Protein AF-A0AA35TXT0-F1 (afdb_monomer)

Foldseek 3Di:
DALVVVCVVPVVVVVVLLVLLLVQVVVLVVLLVCPVVLVVLVVLVVVLVVVVVVCVVDVDPPDCPDDDDDPVNSVVVNVQSVASRNSLVVVLVVLQVVLVVVVVVDPSVVSLCNLLSNLVVLLVVLVVLLVVLVVDDDPVSVVSNSSSVSSNVSSVLSSQSSVVVSCCVPPDDDDDSRPPLPPPPDDPVSVVVVD

Mean predicted aligned error: 9.77 Å

Sequence (195 aa):
MPAIQHLEKQQAITKQFAEILHFTLSFDDLKMTSPAIQNDFSYYRRTLNRRRMEDTSAAVAELSDGVDLPDDVANRMSLFYANPTPMLNTLSGAAEKLLQEWALFRNPSLTLDNMTNCFSAMASVCGSSVTILNTRPGSRVKRLSCFCLRVMVGVIILYDHVHLLGPLLSRPPLMYSTKHFNEDSTPKATKELLS

Radius of gyration: 21.65 Å; Cα contacts (8 Å, |Δi|>4): 133; chains: 1; bounding box: 45×39×68 Å

Nearest PDB structures (foldseek):
  8u3c-assembly1_A  TM=2.264E-01  e=3.832E+00  Rattus norvegicus
  7l2u-assembly1_A  TM=2.242E-01  e=3.832E+00  Rattus norvegicus
  7l2h-assembly1_B  TM=2.325E-01  e=5.699E+00  Rattus norvegicus

InterPro domains:
  IPR009828 CYRIA/CYRIB, Rac1 binding domain [PF07159] (3-167)
  IPR039789 CYFIP-related Rac1 interactor [PTHR12422] (3-166)

Structure (mmCIF, N/CA/C/O backbone):
data_AF-A0AA35TXT0-F1
#
_entry.id   AF-A0AA35TXT0-F1
#
loop_
_atom_site.group_PDB
_atom_site.id
_atom_site.type_symbol
_atom_site.label_atom_id
_atom_site.label_alt_id
_atom_site.label_comp_id
_atom_site.label_asym_id
_atom_site.label_entity_id
_atom_site.label_seq_id
_atom_site.pdbx_PDB_ins_code
_atom_site.Cartn_x
_atom_site.Cartn_y
_atom_site.Cartn_z
_atom_site.occupancy
_atom_site.B_iso_or_equiv
_atom_site.auth_seq_id
_atom_site.auth_comp_id
_atom_site.auth_asym_id
_atom_site.auth_atom_id
_atom_site.pdbx_PDB_model_num
ATOM 1 N N . MET A 1 1 ? -17.131 -0.936 20.422 1.00 58.56 1 MET A N 1
ATOM 2 C CA . MET A 1 1 ? -16.157 -1.932 20.923 1.00 58.56 1 MET A CA 1
ATOM 3 C C . MET A 1 1 ? -14.770 -1.333 20.740 1.00 58.56 1 MET A C 1
ATOM 5 O O . MET A 1 1 ? -14.541 -0.809 19.658 1.00 58.56 1 MET A O 1
ATOM 9 N N . PRO A 1 2 ? -13.892 -1.342 21.755 1.00 80.44 2 PRO A N 1
ATOM 10 C CA . PRO A 1 2 ? -12.527 -0.824 21.643 1.00 80.44 2 PRO A CA 1
ATOM 11 C C . PRO A 1 2 ? -11.744 -1.477 20.494 1.00 80.44 2 PRO A C 1
ATOM 13 O O . PRO A 1 2 ? -11.859 -2.685 20.283 1.00 80.44 2 PRO A O 1
ATOM 16 N N . ALA A 1 3 ? -10.926 -0.698 19.782 1.00 81.88 3 ALA A N 1
ATOM 17 C CA . ALA A 1 3 ? -10.168 -1.173 18.620 1.00 81.88 3 ALA A CA 1
ATOM 18 C C . ALA A 1 3 ? -9.244 -2.356 18.956 1.00 81.88 3 ALA A C 1
ATOM 20 O O . ALA A 1 3 ? -9.235 -3.348 18.240 1.00 81.88 3 ALA A O 1
ATOM 21 N N . ILE A 1 4 ? -8.545 -2.312 20.093 1.00 83.75 4 ILE A N 1
ATOM 22 C CA . ILE A 1 4 ? -7.655 -3.399 20.538 1.00 83.75 4 ILE A CA 1
ATOM 23 C C . ILE A 1 4 ? -8.427 -4.713 20.728 1.00 83.75 4 ILE A C 1
ATOM 25 O O . ILE A 1 4 ? -8.013 -5.747 20.213 1.00 83.75 4 ILE A O 1
ATOM 29 N N . GLN A 1 5 ? -9.604 -4.662 21.359 1.00 84.62 5 GLN A N 1
ATOM 30 C CA . GLN A 1 5 ? -10.461 -5.842 21.522 1.00 84.62 5 GLN A CA 1
ATOM 31 C C . GLN A 1 5 ? -10.970 -6.374 20.174 1.00 84.62 5 GLN A C 1
ATOM 33 O O . GLN A 1 5 ? -11.184 -7.576 20.024 1.00 84.62 5 GLN A O 1
ATOM 38 N N . HIS A 1 6 ? -11.160 -5.504 19.174 1.00 86.00 6 HIS A N 1
ATOM 39 C CA . HIS A 1 6 ? -11.488 -5.936 17.814 1.00 86.00 6 HIS A CA 1
ATOM 40 C C . HIS A 1 6 ? -10.349 -6.748 17.193 1.00 86.00 6 HIS A C 1
ATOM 42 O O . HIS A 1 6 ? -10.598 -7.840 16.683 1.00 86.00 6 HIS A O 1
ATOM 48 N N . LEU A 1 7 ? -9.115 -6.246 17.293 1.00 86.94 7 LEU A N 1
ATOM 49 C CA . LEU A 1 7 ? -7.922 -6.914 16.765 1.00 86.94 7 LEU A CA 1
ATOM 50 C C . LEU A 1 7 ? -7.677 -8.263 17.458 1.00 86.94 7 LEU A C 1
ATOM 52 O O . LEU A 1 7 ? -7.386 -9.258 16.796 1.00 86.94 7 LEU A O 1
ATOM 56 N N . GLU A 1 8 ? -7.861 -8.322 18.780 1.00 86.75 8 GLU A N 1
ATOM 57 C CA . GLU A 1 8 ? -7.729 -9.554 19.567 1.00 86.75 8 GLU A CA 1
ATOM 58 C C . GLU A 1 8 ? -8.789 -10.597 19.223 1.00 86.75 8 GLU A C 1
ATOM 60 O O . GLU A 1 8 ? -8.498 -11.791 19.214 1.00 86.75 8 GLU A O 1
ATOM 65 N N . LYS A 1 9 ? -10.021 -10.168 18.934 1.00 91.31 9 LYS A N 1
ATOM 66 C CA . LYS A 1 9 ? -11.119 -11.081 18.604 1.00 91.31 9 LYS A CA 1
ATOM 67 C C . LYS A 1 9 ? -11.064 -11.548 17.147 1.00 91.31 9 LYS A C 1
ATOM 69 O O . LYS A 1 9 ? -11.494 -12.656 16.848 1.00 91.31 9 LYS A O 1
ATOM 74 N N . GLN A 1 10 ? -10.536 -10.717 16.247 1.00 91.44 10 GLN A N 1
ATOM 75 C CA . GLN A 1 10 ? -10.455 -10.963 14.803 1.00 91.44 10 GLN A CA 1
ATOM 76 C C . GLN A 1 10 ? -9.000 -11.126 14.339 1.00 91.44 10 GLN A C 1
ATOM 78 O O . GLN A 1 10 ? -8.560 -10.492 13.376 1.00 91.44 10 GLN A O 1
ATOM 83 N N . GLN A 1 11 ? -8.236 -11.992 15.012 1.00 90.81 11 GLN A N 1
ATOM 84 C CA . GLN A 1 11 ? -6.796 -12.156 14.758 1.00 90.81 11 GLN A CA 1
ATOM 85 C C . GLN A 1 11 ? -6.491 -12.595 13.321 1.00 90.81 11 GLN A C 1
ATOM 87 O O . GLN A 1 11 ? -5.565 -12.076 12.702 1.00 90.81 11 GLN A O 1
ATOM 92 N N . ALA A 1 12 ? -7.281 -13.524 12.770 1.00 94.06 12 ALA A N 1
ATOM 93 C CA . ALA A 1 12 ? -7.081 -14.027 11.411 1.00 94.06 12 ALA A CA 1
ATOM 94 C C . ALA A 1 12 ? -7.270 -12.922 10.358 1.00 94.06 12 ALA A C 1
ATOM 96 O O . ALA A 1 12 ? -6.416 -12.750 9.492 1.00 94.06 12 ALA A O 1
ATOM 97 N N . ILE A 1 13 ? -8.340 -12.130 10.483 1.00 94.19 13 ILE A N 1
ATOM 98 C CA . ILE A 1 13 ? -8.634 -11.007 9.579 1.00 94.19 13 ILE A CA 1
ATOM 99 C C . ILE A 1 13 ? -7.571 -9.916 9.730 1.00 94.19 13 ILE A C 1
ATOM 101 O O . ILE A 1 13 ? -7.048 -9.414 8.739 1.00 94.19 13 ILE A O 1
ATOM 105 N N . THR A 1 14 ? -7.190 -9.599 10.970 1.00 93.38 14 THR A N 1
ATOM 106 C CA . THR A 1 14 ? -6.130 -8.622 11.262 1.00 93.38 14 THR A CA 1
ATOM 107 C C . THR A 1 14 ? -4.809 -9.031 10.613 1.00 93.38 14 THR A C 1
ATOM 109 O O . THR A 1 14 ? -4.134 -8.205 9.998 1.00 93.38 14 THR A O 1
ATOM 112 N N . LYS A 1 15 ? -4.450 -10.317 10.697 1.00 93.94 15 LYS A N 1
ATOM 113 C CA . LYS A 1 15 ? -3.247 -10.854 10.060 1.00 93.94 15 LYS A CA 1
ATOM 114 C C . LYS A 1 15 ? -3.325 -10.768 8.534 1.00 93.94 15 LYS A C 1
ATOM 116 O O . LYS A 1 15 ? -2.362 -10.323 7.923 1.00 93.94 15 LYS A O 1
ATOM 121 N N . GLN A 1 16 ? -4.450 -11.144 7.928 1.00 96.94 16 GLN A N 1
ATOM 122 C CA . GLN A 1 16 ? -4.635 -11.039 6.475 1.00 96.94 16 GLN A CA 1
ATOM 123 C C . GLN A 1 16 ? -4.515 -9.594 5.990 1.00 96.94 16 GLN A C 1
ATOM 125 O O . GLN A 1 16 ? -3.847 -9.325 4.997 1.00 96.94 16 GLN A O 1
ATOM 130 N N . PHE A 1 17 ? -5.105 -8.644 6.716 1.00 95.88 17 PHE A N 1
ATOM 131 C CA . PHE A 1 17 ? -4.979 -7.233 6.374 1.00 95.88 17 PHE A CA 1
ATOM 132 C C . PHE A 1 17 ? -3.525 -6.745 6.474 1.00 95.88 17 PHE A C 1
ATOM 134 O O . PHE A 1 17 ? -3.034 -6.059 5.579 1.00 95.88 17 PHE A O 1
ATOM 141 N N . ALA A 1 18 ? -2.794 -7.171 7.507 1.00 96.19 18 ALA A N 1
ATOM 142 C CA . ALA A 1 18 ? -1.362 -6.906 7.621 1.00 96.19 18 ALA A CA 1
ATOM 143 C C . ALA A 1 18 ? -0.549 -7.535 6.468 1.00 96.19 18 ALA A C 1
ATOM 145 O O . ALA A 1 18 ? 0.374 -6.909 5.952 1.00 96.19 18 ALA A O 1
ATOM 146 N N . GLU A 1 19 ? -0.901 -8.738 6.010 1.00 97.31 19 GLU A N 1
ATOM 147 C CA . GLU A 1 19 ? -0.271 -9.375 4.845 1.00 97.31 19 GLU A CA 1
ATOM 148 C C . GLU A 1 19 ? -0.542 -8.603 3.542 1.00 97.31 19 GLU A C 1
ATOM 150 O O . GLU A 1 19 ? 0.386 -8.411 2.753 1.00 97.31 19 GLU A O 1
ATOM 155 N N . ILE A 1 20 ? -1.758 -8.075 3.349 1.00 97.94 20 ILE A N 1
ATOM 156 C CA . ILE A 1 20 ? -2.096 -7.201 2.211 1.00 97.94 20 ILE A CA 1
ATOM 157 C C . ILE A 1 20 ? -1.229 -5.939 2.224 1.00 97.94 20 ILE A C 1
ATOM 159 O O . ILE A 1 20 ? -0.660 -5.570 1.196 1.00 97.94 20 ILE A O 1
ATOM 163 N N . LEU A 1 21 ? -1.087 -5.287 3.380 1.00 97.00 21 LEU A N 1
ATOM 164 C CA . LEU A 1 21 ? -0.256 -4.087 3.528 1.00 97.00 21 LEU A CA 1
ATOM 165 C C . LEU A 1 21 ? 1.224 -4.381 3.289 1.00 97.00 21 LEU A C 1
ATOM 167 O O . LEU A 1 21 ? 1.919 -3.619 2.616 1.00 97.00 21 LEU A O 1
ATOM 171 N N . HIS A 1 22 ? 1.703 -5.509 3.811 1.00 97.12 22 HIS A N 1
ATOM 172 C CA . HIS A 1 22 ? 3.071 -5.947 3.592 1.00 97.12 22 HIS A CA 1
ATOM 173 C C . HIS A 1 22 ? 3.355 -6.185 2.106 1.00 97.12 22 HIS A C 1
ATOM 175 O O . HIS A 1 22 ? 4.371 -5.703 1.605 1.00 97.12 22 HIS A O 1
ATOM 181 N N . PHE A 1 23 ? 2.460 -6.883 1.400 1.00 98.06 23 PHE A N 1
ATOM 182 C CA . PHE A 1 23 ? 2.556 -7.083 -0.046 1.00 98.06 23 PHE A CA 1
ATOM 183 C C . PHE A 1 23 ? 2.530 -5.753 -0.801 1.00 98.06 23 PHE A C 1
ATOM 185 O O . PHE A 1 23 ? 3.395 -5.515 -1.637 1.00 98.06 23 PHE A O 1
ATOM 192 N N . THR A 1 24 ? 1.586 -4.877 -0.454 1.00 97.69 24 THR A N 1
ATOM 193 C CA . THR A 1 24 ? 1.393 -3.558 -1.072 1.00 97.69 24 THR A CA 1
ATOM 194 C C . THR A 1 24 ? 2.684 -2.744 -1.063 1.00 97.69 24 THR A C 1
ATOM 196 O O . THR A 1 24 ? 3.174 -2.357 -2.121 1.00 97.69 24 THR A O 1
ATOM 199 N N . LEU A 1 25 ? 3.291 -2.551 0.113 1.00 95.81 25 LEU A N 1
ATOM 200 C CA . LEU A 1 25 ? 4.533 -1.781 0.201 1.00 95.81 25 LEU A CA 1
ATOM 201 C C . LEU A 1 25 ? 5.741 -2.526 -0.365 1.00 95.81 25 LEU A C 1
ATOM 203 O O . LEU A 1 25 ? 6.635 -1.893 -0.908 1.00 95.81 25 LEU A O 1
ATOM 207 N N . SER A 1 26 ? 5.779 -3.859 -0.289 1.00 96.25 26 SER A N 1
ATOM 208 C CA . SER A 1 26 ? 6.877 -4.623 -0.899 1.00 96.25 26 SER A CA 1
ATOM 209 C C . SER A 1 26 ? 6.853 -4.533 -2.429 1.00 96.25 26 SER A C 1
ATOM 211 O O . SER A 1 26 ? 7.909 -4.467 -3.054 1.00 96.25 26 SER A O 1
ATOM 213 N N . PHE A 1 27 ? 5.663 -4.510 -3.036 1.00 97.06 27 PHE A N 1
ATOM 214 C CA . PHE A 1 27 ? 5.498 -4.273 -4.467 1.00 97.06 27 PHE A CA 1
ATOM 215 C C . PHE A 1 27 ? 5.954 -2.861 -4.842 1.00 97.06 27 PHE A C 1
ATOM 217 O O . PHE A 1 27 ? 6.744 -2.698 -5.771 1.00 97.06 27 PHE A O 1
ATOM 224 N N . ASP A 1 28 ? 5.486 -1.851 -4.107 1.00 96.06 28 ASP A N 1
ATOM 225 C CA . ASP A 1 28 ? 5.806 -0.454 -4.398 1.00 96.06 28 ASP A CA 1
ATOM 226 C C . ASP A 1 28 ? 7.309 -0.159 -4.199 1.00 96.06 28 ASP A C 1
ATOM 228 O O . ASP A 1 28 ? 7.906 0.508 -5.043 1.00 96.06 28 ASP A O 1
ATOM 232 N N . ASP A 1 29 ? 7.958 -0.743 -3.180 1.00 94.06 29 ASP A N 1
ATOM 233 C CA . ASP A 1 29 ? 9.420 -0.692 -2.974 1.00 94.06 29 ASP A CA 1
ATOM 234 C C . ASP A 1 29 ? 10.186 -1.203 -4.216 1.00 94.06 29 ASP A C 1
ATOM 236 O O . ASP A 1 29 ? 11.111 -0.557 -4.724 1.00 94.06 29 ASP A O 1
ATOM 240 N N . LEU A 1 30 ? 9.795 -2.373 -4.736 1.00 95.38 30 LEU A N 1
ATOM 241 C CA . LEU A 1 30 ? 10.417 -2.974 -5.922 1.00 95.38 30 LEU A CA 1
ATOM 242 C C . LEU A 1 30 ? 10.134 -2.160 -7.188 1.00 95.38 30 LEU A C 1
ATOM 244 O O . LEU A 1 30 ? 11.014 -1.988 -8.034 1.00 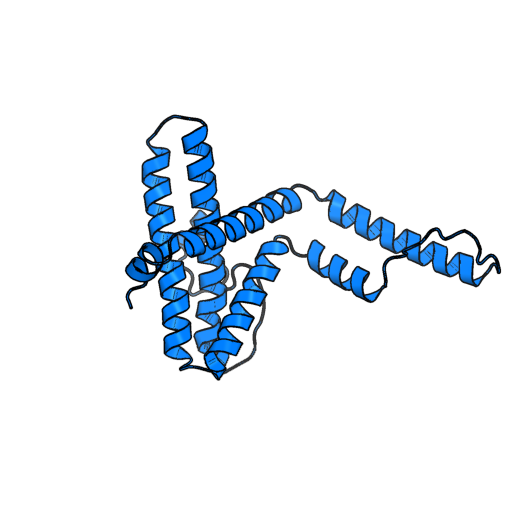95.38 30 LEU A O 1
ATOM 248 N N . LYS A 1 31 ? 8.921 -1.622 -7.321 1.00 94.44 31 LYS A N 1
ATOM 249 C CA . LYS A 1 31 ? 8.543 -0.785 -8.459 1.00 94.44 31 LYS A CA 1
ATOM 250 C C . LYS A 1 31 ? 9.345 0.514 -8.481 1.00 94.44 31 LYS A C 1
ATOM 252 O O . LYS A 1 31 ? 9.812 0.911 -9.547 1.00 94.44 31 LYS A O 1
ATOM 257 N N . MET A 1 32 ? 9.517 1.179 -7.337 1.00 91.19 32 MET A N 1
ATOM 258 C CA . MET A 1 32 ? 10.267 2.441 -7.250 1.00 91.19 32 MET A CA 1
ATOM 259 C C . MET A 1 32 ? 11.738 2.273 -7.643 1.00 91.19 32 MET A C 1
ATOM 261 O O . MET A 1 32 ? 12.329 3.187 -8.212 1.00 91.19 32 MET A O 1
ATOM 265 N N . THR A 1 33 ? 12.309 1.093 -7.405 1.00 93.75 33 THR A N 1
ATOM 266 C CA . THR A 1 33 ? 13.690 0.755 -7.786 1.00 93.75 33 THR A CA 1
ATOM 267 C C . THR A 1 33 ? 13.827 0.234 -9.223 1.00 93.75 33 THR A C 1
ATOM 269 O O . THR A 1 33 ? 14.941 -0.017 -9.678 1.00 93.75 33 THR A O 1
ATOM 272 N N . SER A 1 34 ? 12.719 0.125 -9.969 1.00 92.88 34 SER A N 1
ATOM 273 C CA . SER A 1 34 ? 12.665 -0.483 -11.305 1.00 92.88 34 SER A CA 1
ATOM 274 C C . SER A 1 34 ? 12.127 0.489 -12.372 1.00 92.88 34 SER A C 1
ATOM 276 O O . SER A 1 34 ? 11.002 0.322 -12.854 1.00 92.88 34 SER A O 1
ATOM 278 N N . PRO A 1 35 ? 12.914 1.494 -12.813 1.00 90.44 35 PRO A N 1
ATOM 279 C CA . PRO A 1 35 ? 12.473 2.465 -13.825 1.00 90.44 35 PRO A CA 1
ATOM 280 C C . PRO A 1 35 ? 12.163 1.829 -15.191 1.00 90.44 35 PRO A C 1
ATOM 282 O O . PRO A 1 35 ? 11.369 2.373 -15.960 1.00 90.44 35 PRO A O 1
ATOM 285 N N . ALA A 1 36 ? 12.741 0.656 -15.482 1.00 95.00 36 ALA A N 1
ATOM 286 C CA . ALA A 1 36 ? 12.505 -0.092 -16.717 1.00 95.00 36 ALA A CA 1
ATOM 287 C C . ALA A 1 36 ? 11.015 -0.390 -16.958 1.00 95.00 36 ALA A C 1
ATOM 289 O O . ALA A 1 36 ? 10.558 -0.268 -18.085 1.00 95.00 36 ALA A O 1
ATOM 290 N N . ILE A 1 37 ? 10.224 -0.646 -15.908 1.00 93.12 37 ILE A N 1
ATOM 291 C CA . ILE A 1 37 ? 8.797 -0.993 -16.032 1.00 93.12 37 ILE A CA 1
ATOM 292 C C . ILE A 1 37 ? 8.012 0.081 -16.805 1.00 93.12 37 ILE A C 1
ATOM 294 O O . ILE A 1 37 ? 7.226 -0.236 -17.698 1.00 93.12 37 ILE A O 1
ATOM 298 N N . GLN A 1 38 ? 8.229 1.365 -16.493 1.00 92.75 38 GLN A N 1
ATOM 299 C CA . GLN A 1 38 ? 7.553 2.463 -17.195 1.00 92.75 38 GLN A CA 1
ATOM 300 C C . GLN A 1 38 ? 8.078 2.638 -18.626 1.00 92.75 38 GLN A C 1
ATOM 302 O O . GLN A 1 38 ? 7.297 2.920 -19.541 1.00 92.75 38 GLN A O 1
ATOM 307 N N . ASN A 1 39 ? 9.389 2.477 -18.821 1.00 94.69 39 ASN A N 1
ATOM 308 C CA . ASN A 1 39 ? 10.041 2.641 -20.119 1.00 94.69 39 ASN A CA 1
ATOM 309 C C . ASN A 1 39 ? 9.609 1.553 -21.102 1.00 94.69 39 ASN A C 1
ATOM 311 O O . ASN A 1 39 ? 9.198 1.864 -22.220 1.00 94.69 39 ASN A O 1
ATOM 315 N N . ASP A 1 40 ? 9.627 0.301 -20.658 1.00 96.12 40 ASP A N 1
ATOM 316 C CA . ASP A 1 40 ? 9.256 -0.869 -21.447 1.00 96.12 40 ASP A CA 1
ATOM 317 C C . ASP A 1 40 ? 7.780 -0.804 -21.833 1.00 96.12 40 ASP A C 1
ATOM 319 O O . ASP A 1 40 ? 7.429 -0.991 -22.999 1.00 96.12 40 ASP A O 1
ATOM 323 N N . PHE A 1 41 ? 6.905 -0.430 -20.893 1.00 94.81 41 PHE A N 1
ATOM 324 C CA . PHE 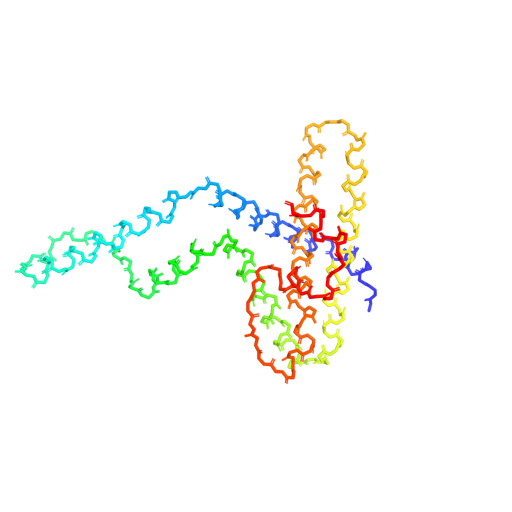A 1 41 ? 5.486 -0.263 -21.193 1.00 94.81 41 PHE A CA 1
ATOM 325 C C . PHE A 1 41 ? 5.227 0.894 -22.169 1.00 94.81 41 PHE A C 1
ATOM 327 O O . PHE A 1 41 ? 4.415 0.780 -23.090 1.00 94.81 41 PHE A O 1
ATOM 334 N N . SER A 1 42 ? 5.960 2.001 -22.030 1.00 93.44 42 SER A N 1
ATOM 335 C CA . SER A 1 42 ? 5.890 3.119 -22.978 1.00 93.44 42 SER A CA 1
ATOM 336 C C . SER A 1 42 ? 6.369 2.714 -24.375 1.00 93.44 42 SER A C 1
ATOM 338 O O . SER A 1 42 ? 5.765 3.105 -25.376 1.00 93.44 42 SER A O 1
ATOM 340 N N . TYR A 1 43 ? 7.432 1.911 -24.458 1.00 94.56 43 TYR A N 1
ATOM 341 C CA . TYR A 1 43 ? 7.950 1.372 -25.714 1.00 94.56 43 TYR A CA 1
ATOM 342 C C . TYR A 1 43 ? 6.965 0.399 -26.373 1.00 94.56 43 TYR A C 1
ATOM 344 O O . TYR A 1 43 ? 6.703 0.515 -27.575 1.00 94.56 43 TYR A O 1
ATOM 352 N N . TYR A 1 44 ? 6.362 -0.501 -25.589 1.00 92.62 44 TYR A N 1
ATOM 353 C CA . TYR A 1 44 ? 5.306 -1.408 -26.040 1.00 92.62 44 TYR A CA 1
ATOM 354 C C . TYR A 1 44 ? 4.157 -0.632 -26.694 1.00 92.62 44 TYR A C 1
ATOM 356 O O . TYR A 1 44 ? 3.817 -0.899 -27.846 1.00 92.62 44 TYR A O 1
ATOM 364 N N . ARG A 1 45 ? 3.635 0.407 -26.024 1.00 91.56 45 ARG A N 1
ATOM 365 C CA . ARG A 1 45 ? 2.541 1.239 -26.557 1.00 91.56 45 ARG A CA 1
ATOM 366 C C . ARG A 1 45 ? 2.894 1.926 -27.878 1.00 91.56 45 ARG A C 1
ATOM 368 O O . ARG A 1 45 ? 2.085 1.931 -28.802 1.00 91.56 45 ARG A O 1
ATOM 375 N N . ARG A 1 46 ? 4.099 2.498 -27.992 1.00 90.88 46 ARG A N 1
ATOM 376 C CA . ARG A 1 46 ? 4.559 3.139 -29.242 1.00 90.88 46 ARG A CA 1
ATOM 377 C C . ARG A 1 46 ? 4.661 2.130 -30.384 1.00 90.88 46 ARG A C 1
ATOM 379 O O . ARG A 1 46 ? 4.259 2.429 -31.504 1.00 90.88 46 ARG A O 1
ATOM 386 N N . THR A 1 47 ? 5.178 0.940 -30.089 1.00 89.62 47 THR A N 1
ATOM 387 C CA . THR A 1 47 ? 5.348 -0.132 -31.077 1.00 89.62 47 THR A CA 1
ATOM 388 C C . THR A 1 47 ? 4.002 -0.671 -31.551 1.00 89.62 47 THR A C 1
ATOM 390 O O . THR A 1 47 ? 3.810 -0.829 -32.753 1.00 89.62 47 THR A O 1
ATOM 393 N N . LEU A 1 48 ? 3.063 -0.887 -30.628 1.00 85.62 48 LEU A N 1
ATOM 394 C CA . LEU A 1 48 ? 1.704 -1.333 -30.928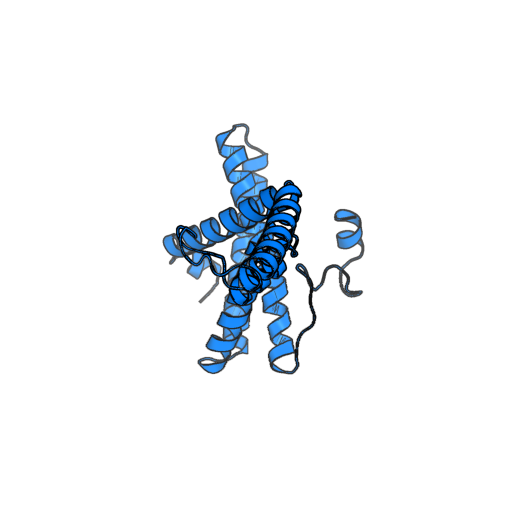 1.00 85.62 48 LEU A CA 1
ATOM 395 C C . LEU A 1 48 ? 0.962 -0.329 -31.820 1.00 85.62 48 LEU A C 1
ATOM 397 O O . LEU A 1 48 ? 0.398 -0.709 -32.842 1.00 85.62 48 LEU A O 1
ATOM 401 N N . ASN A 1 49 ? 1.028 0.965 -31.491 1.00 84.38 49 ASN A N 1
ATOM 402 C CA . ASN A 1 49 ? 0.385 2.011 -32.290 1.00 84.38 49 ASN A CA 1
ATOM 403 C C . ASN A 1 49 ? 0.959 2.101 -33.708 1.00 84.38 49 ASN A C 1
ATOM 405 O O . ASN A 1 49 ? 0.201 2.278 -34.659 1.00 84.38 49 ASN A O 1
ATOM 409 N N . ARG A 1 50 ? 2.282 1.954 -33.861 1.00 85.06 50 ARG A N 1
ATOM 410 C CA . ARG A 1 50 ? 2.923 1.926 -35.181 1.00 85.06 50 ARG A CA 1
ATOM 411 C C . ARG A 1 50 ? 2.453 0.728 -36.010 1.00 85.06 50 ARG A C 1
ATOM 413 O O . ARG A 1 50 ? 2.074 0.924 -37.156 1.00 85.06 50 ARG A O 1
ATOM 420 N N . ARG A 1 51 ? 2.409 -0.472 -35.419 1.00 81.06 51 ARG A N 1
ATOM 421 C CA . ARG A 1 51 ? 1.917 -1.683 -36.101 1.00 81.06 51 ARG A CA 1
ATOM 422 C C . ARG A 1 51 ? 0.476 -1.524 -36.575 1.00 81.06 51 ARG A C 1
ATOM 424 O O . ARG A 1 51 ? 0.197 -1.769 -37.735 1.00 81.06 51 ARG A O 1
ATOM 431 N N . ARG A 1 52 ? -0.415 -0.993 -35.731 1.00 78.94 52 ARG A N 1
ATOM 432 C CA . ARG A 1 52 ? -1.812 -0.725 -36.119 1.00 78.94 52 ARG A CA 1
ATOM 433 C C . ARG A 1 52 ? -1.932 0.252 -37.296 1.00 78.94 52 ARG A C 1
ATOM 435 O O . ARG A 1 52 ? -2.816 0.090 -38.135 1.00 78.94 52 ARG A O 1
ATOM 442 N N . MET A 1 53 ? -1.055 1.257 -37.383 1.00 74.31 53 MET A N 1
ATOM 443 C CA . MET A 1 53 ? -1.006 2.175 -38.532 1.00 74.31 53 MET A CA 1
ATOM 444 C C . MET A 1 53 ? -0.495 1.487 -39.809 1.00 74.31 53 MET A C 1
ATOM 446 O O . MET A 1 53 ? -1.021 1.739 -40.893 1.00 74.31 53 MET A O 1
ATOM 450 N N . GLU A 1 54 ? 0.494 0.602 -39.684 1.00 74.75 54 GLU A N 1
ATOM 451 C CA . GLU A 1 54 ? 1.041 -0.194 -40.791 1.00 74.75 54 GLU A CA 1
ATOM 452 C C . GLU A 1 54 ? 0.018 -1.237 -41.298 1.00 74.75 54 GLU A C 1
ATOM 454 O O . GLU A 1 54 ? -0.212 -1.321 -42.504 1.00 74.75 54 GLU A O 1
ATOM 459 N N . ASP A 1 55 ? -0.698 -1.925 -40.403 1.00 64.25 55 ASP A N 1
ATOM 460 C CA . ASP A 1 55 ? -1.731 -2.928 -40.728 1.00 64.25 55 ASP A CA 1
ATOM 461 C C . ASP A 1 55 ? -3.000 -2.314 -41.340 1.00 64.25 55 ASP A C 1
ATOM 463 O O . ASP A 1 55 ? -3.652 -2.925 -42.182 1.00 64.25 55 ASP A O 1
ATOM 467 N N . THR A 1 56 ? -3.335 -1.061 -41.007 1.00 57.72 56 THR A N 1
ATOM 468 C CA . THR A 1 56 ? -4.429 -0.336 -41.691 1.00 57.72 56 THR A CA 1
ATOM 469 C C . THR A 1 56 ? -4.101 -0.082 -43.176 1.00 57.72 56 THR A C 1
ATOM 471 O O . THR A 1 56 ? -4.995 0.173 -43.982 1.00 57.72 56 THR A O 1
ATOM 474 N N . SER A 1 57 ? -2.821 -0.179 -43.552 1.00 54.38 57 SER A N 1
ATOM 475 C CA . SER A 1 57 ? -2.313 0.066 -44.907 1.00 54.38 57 SER A CA 1
ATOM 476 C C . SER A 1 57 ? -2.134 -1.217 -45.735 1.00 54.38 57 SER A C 1
ATOM 478 O O . SER A 1 57 ? -2.007 -1.137 -46.957 1.00 54.38 57 SER A O 1
ATOM 480 N N . ALA A 1 58 ? -2.125 -2.395 -45.103 1.00 51.84 58 ALA A N 1
ATOM 481 C CA . ALA A 1 58 ? -1.871 -3.681 -45.746 1.00 51.84 58 ALA A CA 1
ATOM 482 C C . ALA A 1 58 ? -2.934 -4.704 -45.322 1.00 51.84 58 ALA A C 1
ATOM 484 O O . ALA A 1 58 ? -2.995 -5.115 -44.171 1.00 51.84 58 ALA A O 1
ATOM 485 N N . ALA A 1 59 ? -3.770 -5.133 -46.270 1.00 52.97 59 ALA A N 1
ATOM 486 C CA . ALA A 1 59 ? -4.809 -6.144 -46.082 1.00 52.97 59 ALA A CA 1
ATOM 487 C C . ALA A 1 59 ? -4.225 -7.550 -45.814 1.00 52.97 59 ALA A C 1
ATOM 489 O O . ALA A 1 59 ? -4.339 -8.444 -46.650 1.00 52.97 59 ALA A O 1
ATOM 490 N N . VAL A 1 60 ? -3.586 -7.755 -44.660 1.00 50.56 60 VAL A N 1
ATOM 491 C CA . VAL A 1 60 ? -3.061 -9.054 -44.220 1.00 50.56 60 VAL A CA 1
ATOM 492 C C . VAL A 1 60 ? -3.510 -9.289 -42.779 1.00 50.56 60 VAL A C 1
ATOM 494 O O . VAL A 1 60 ? -2.782 -9.071 -41.821 1.00 50.56 60 VAL A O 1
ATOM 497 N N . ALA A 1 61 ? -4.766 -9.710 -42.643 1.00 53.25 61 ALA A N 1
ATOM 498 C CA . ALA A 1 61 ? -5.436 -9.983 -41.373 1.00 53.25 61 ALA A CA 1
ATOM 499 C C . ALA A 1 61 ? -5.170 -11.397 -40.822 1.00 53.25 61 ALA A C 1
ATOM 501 O O . ALA A 1 61 ? -5.974 -11.920 -40.057 1.00 53.25 61 ALA A O 1
ATOM 502 N N . GLU A 1 62 ? -4.070 -12.043 -41.196 1.00 48.34 62 GLU A N 1
ATOM 503 C CA . GLU A 1 62 ? -3.775 -13.395 -40.729 1.00 48.34 62 GLU A CA 1
ATOM 504 C C . GLU A 1 62 ? -2.347 -13.432 -40.205 1.00 48.34 62 GLU A C 1
ATOM 506 O O . GLU A 1 62 ? -1.416 -13.386 -41.002 1.00 48.34 62 GLU A O 1
ATOM 511 N N . LEU A 1 63 ? -2.222 -13.437 -38.866 1.00 46.94 63 LEU A N 1
ATOM 512 C CA . LEU A 1 63 ? -1.083 -13.845 -38.013 1.00 46.94 63 LEU A CA 1
ATOM 513 C C . LEU A 1 63 ? -0.914 -12.992 -36.731 1.00 46.94 63 LEU A C 1
ATOM 515 O O . LEU A 1 63 ? 0.098 -13.147 -36.045 1.00 46.94 63 LEU A O 1
ATOM 519 N N . SER A 1 64 ? -1.879 -12.149 -36.325 1.00 51.94 64 SER A N 1
ATOM 520 C CA . SER A 1 64 ? -1.897 -11.651 -34.936 1.00 51.94 64 SER A CA 1
ATOM 521 C C . SER A 1 64 ? -2.426 -12.743 -34.002 1.00 51.94 64 SER A C 1
ATOM 523 O O . SER A 1 64 ? -3.584 -12.771 -33.586 1.00 51.94 64 SER A O 1
ATOM 525 N N . ASP A 1 65 ? -1.540 -13.698 -33.717 1.00 48.44 65 ASP A N 1
ATOM 526 C CA . ASP A 1 65 ? -1.679 -14.597 -32.578 1.00 48.44 65 ASP A CA 1
ATOM 527 C C . ASP A 1 65 ? -1.992 -13.751 -31.333 1.00 48.44 65 ASP A C 1
ATOM 529 O O . ASP A 1 65 ? -1.371 -12.716 -31.083 1.00 48.44 65 ASP A O 1
ATOM 533 N N . GLY A 1 66 ? -3.081 -14.114 -30.669 1.00 56.03 66 GLY A N 1
ATOM 534 C CA . GLY A 1 66 ? -3.987 -13.168 -30.041 1.00 56.03 66 GLY A CA 1
ATOM 535 C C . GLY A 1 66 ? -3.441 -12.313 -28.894 1.00 56.03 66 GLY A C 1
ATOM 536 O O . GLY A 1 66 ? -2.515 -12.662 -28.167 1.00 56.03 66 GLY A O 1
ATOM 537 N N . VAL A 1 67 ? -4.225 -11.254 -28.659 1.00 62.88 67 VAL A N 1
ATOM 538 C CA . VAL A 1 67 ? -4.267 -10.349 -27.496 1.00 62.88 67 VAL A CA 1
ATOM 539 C C . VAL A 1 67 ? -3.349 -9.125 -27.578 1.00 62.88 67 VAL A C 1
ATOM 541 O O . VAL A 1 67 ? -2.513 -8.863 -26.713 1.00 62.88 67 VAL A O 1
ATOM 544 N N . ASP A 1 68 ? -3.602 -8.280 -28.576 1.00 75.25 68 ASP A N 1
ATOM 545 C CA . ASP A 1 68 ? -3.297 -6.855 -28.449 1.00 75.25 68 ASP A CA 1
ATOM 546 C C . ASP A 1 68 ? -4.006 -6.270 -27.218 1.00 75.25 68 ASP A C 1
ATOM 548 O O . ASP A 1 68 ? -5.204 -6.481 -27.008 1.00 75.25 68 ASP A O 1
ATOM 552 N N . LEU A 1 69 ? -3.281 -5.490 -26.413 1.00 83.31 69 LEU A N 1
ATOM 553 C CA . LEU A 1 69 ? -3.863 -4.812 -25.260 1.00 83.31 69 LEU A CA 1
ATOM 554 C C . LEU A 1 69 ? -4.863 -3.732 -25.735 1.00 83.31 69 LEU A C 1
ATOM 556 O O . LEU A 1 69 ? -4.485 -2.872 -26.543 1.00 83.31 69 LEU A O 1
ATOM 560 N N . PRO A 1 70 ? -6.114 -3.726 -25.235 1.00 88.19 70 PRO A N 1
ATOM 561 C CA . PRO A 1 70 ? -7.061 -2.649 -25.506 1.00 88.19 70 PRO A CA 1
ATOM 562 C C . PRO A 1 70 ? -6.538 -1.291 -25.023 1.00 88.19 70 PRO A C 1
ATOM 564 O O . PRO A 1 70 ? -5.875 -1.200 -23.984 1.00 88.19 70 PRO A O 1
ATOM 567 N N . ASP A 1 71 ? -6.858 -0.218 -25.749 1.00 87.31 71 ASP A N 1
ATOM 568 C CA . ASP A 1 71 ? -6.339 1.124 -25.449 1.00 87.31 71 ASP A CA 1
ATOM 569 C C . ASP A 1 71 ? -6.788 1.652 -24.082 1.00 87.31 71 ASP A C 1
ATOM 571 O O . ASP A 1 71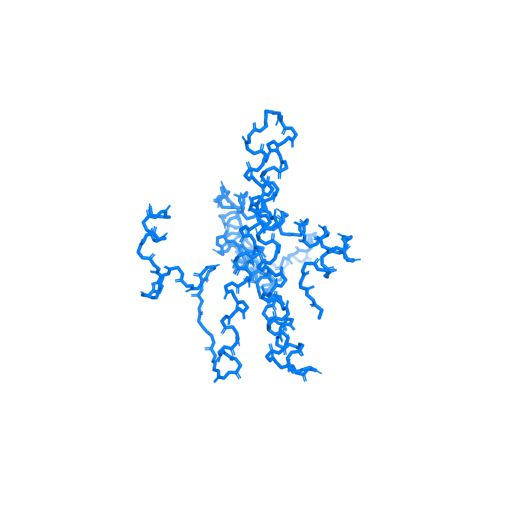 ? -6.031 2.348 -23.402 1.00 87.31 71 ASP A O 1
ATOM 575 N N . ASP A 1 72 ? -7.997 1.307 -23.639 1.00 91.06 72 ASP A N 1
ATOM 576 C CA . ASP A 1 72 ? -8.515 1.697 -22.328 1.00 91.06 72 ASP A CA 1
ATOM 577 C C . ASP A 1 72 ? -7.727 1.028 -21.190 1.00 91.06 72 ASP A C 1
ATOM 579 O O . ASP A 1 72 ? -7.327 1.702 -20.233 1.00 91.06 72 ASP A O 1
ATOM 583 N N . VAL A 1 73 ? -7.425 -0.267 -21.322 1.00 92.06 73 VAL A N 1
ATOM 584 C CA . VAL A 1 73 ? -6.591 -1.010 -20.370 1.00 92.06 73 VAL A CA 1
ATOM 585 C C . VAL A 1 73 ? -5.165 -0.464 -20.389 1.00 92.06 73 VAL A C 1
ATOM 587 O O . VAL A 1 73 ? -4.594 -0.211 -19.327 1.00 92.06 73 VAL A O 1
ATOM 590 N N . ALA A 1 74 ? -4.615 -0.177 -21.572 1.00 92.12 74 ALA A N 1
ATOM 591 C CA . ALA A 1 74 ? -3.284 0.402 -21.710 1.00 92.12 74 ALA A CA 1
ATOM 592 C C . ALA A 1 74 ? -3.169 1.777 -21.031 1.00 92.12 74 ALA A C 1
ATOM 594 O O . ALA A 1 74 ? -2.182 2.061 -20.350 1.00 92.12 74 ALA A O 1
ATOM 595 N N . ASN A 1 75 ? -4.196 2.621 -21.160 1.00 92.12 75 ASN A N 1
ATOM 596 C CA . ASN A 1 75 ? -4.252 3.921 -20.494 1.00 92.12 75 ASN A CA 1
ATOM 597 C C . ASN A 1 75 ? -4.328 3.781 -18.966 1.00 92.12 75 ASN A C 1
ATOM 599 O O . ASN A 1 75 ? -3.598 4.474 -18.253 1.00 92.12 75 ASN A O 1
ATOM 603 N N . ARG A 1 76 ? -5.148 2.852 -18.452 1.00 94.31 76 ARG A N 1
ATOM 604 C CA . ARG A 1 76 ? -5.220 2.557 -17.008 1.00 94.31 76 ARG A CA 1
ATOM 605 C C . ARG A 1 76 ? -3.887 2.046 -16.468 1.00 94.31 76 ARG A C 1
ATOM 607 O O . ARG A 1 76 ? -3.443 2.508 -15.422 1.00 94.31 76 ARG A O 1
ATOM 614 N N . MET A 1 77 ? -3.221 1.154 -17.201 1.00 94.44 77 MET A N 1
ATOM 615 C CA . MET A 1 77 ? -1.891 0.657 -16.845 1.00 94.44 77 MET A CA 1
ATOM 616 C C . MET A 1 77 ? -0.844 1.775 -16.844 1.00 94.44 77 MET A C 1
ATOM 618 O O . MET A 1 77 ? -0.026 1.835 -15.930 1.00 94.44 77 MET A O 1
ATOM 622 N N . SER A 1 78 ? -0.883 2.703 -17.808 1.00 93.81 78 SER A N 1
ATOM 623 C CA . SER A 1 78 ? 0.019 3.862 -17.807 1.00 93.81 78 SER A CA 1
ATOM 624 C C . SER A 1 78 ? -0.167 4.734 -16.565 1.00 93.81 78 SER A C 1
ATOM 626 O O . SER A 1 78 ? 0.826 5.090 -15.936 1.00 93.81 78 SER A O 1
ATOM 628 N N . LEU A 1 79 ? -1.411 5.045 -16.182 1.00 93.50 79 LEU A N 1
ATOM 629 C CA . LEU A 1 79 ? -1.694 5.818 -14.965 1.00 93.50 79 LEU A CA 1
ATOM 630 C C . LEU A 1 79 ? -1.276 5.070 -13.696 1.00 93.50 79 LEU A C 1
ATOM 632 O O . LEU A 1 79 ? -0.723 5.681 -12.784 1.00 93.50 79 LEU A O 1
ATOM 636 N N . PHE A 1 80 ? -1.502 3.755 -13.659 1.00 95.38 80 PHE A N 1
ATOM 637 C CA . PHE A 1 80 ? -1.056 2.901 -12.565 1.00 95.38 80 PHE A CA 1
ATOM 638 C C . PHE A 1 80 ? 0.463 2.994 -12.416 1.00 95.38 80 PHE A C 1
ATOM 640 O O . PHE A 1 80 ? 0.946 3.461 -11.392 1.00 95.38 80 PHE A O 1
ATOM 647 N N . TYR A 1 81 ? 1.236 2.666 -13.453 1.00 94.56 81 TYR A N 1
ATOM 648 C CA . TYR A 1 81 ? 2.694 2.668 -13.342 1.00 94.56 81 TYR A CA 1
ATOM 649 C C . TYR A 1 81 ? 3.304 4.057 -13.177 1.00 94.56 81 TYR A C 1
ATOM 651 O O . TYR A 1 81 ? 4.385 4.138 -12.596 1.00 94.56 81 TYR A O 1
ATOM 659 N N . ALA A 1 82 ? 2.651 5.133 -13.631 1.00 92.00 82 ALA A N 1
ATOM 660 C CA . ALA A 1 82 ? 3.118 6.507 -13.437 1.00 92.00 82 ALA A CA 1
ATOM 661 C C . ALA A 1 82 ? 3.213 6.899 -11.951 1.00 92.00 82 ALA A C 1
ATOM 663 O O . ALA A 1 82 ? 4.123 7.633 -11.573 1.00 92.00 82 ALA A O 1
ATOM 664 N N . ASN A 1 83 ? 2.329 6.372 -11.099 1.00 91.06 83 ASN A N 1
ATOM 665 C CA . ASN A 1 83 ? 2.364 6.634 -9.662 1.00 91.06 83 ASN A CA 1
ATOM 666 C C . ASN A 1 83 ? 3.604 5.967 -9.018 1.00 91.06 83 ASN A C 1
ATOM 668 O O . ASN A 1 83 ? 3.892 4.809 -9.336 1.00 91.06 83 ASN A O 1
ATOM 672 N N . PRO A 1 84 ? 4.373 6.640 -8.137 1.00 89.31 84 PRO A N 1
ATOM 673 C CA . PRO A 1 84 ? 5.483 6.012 -7.410 1.00 89.31 84 PRO A CA 1
ATOM 674 C C . PRO A 1 84 ? 5.043 4.818 -6.549 1.00 89.31 84 PRO A C 1
ATOM 676 O O . PRO A 1 84 ? 5.769 3.831 -6.503 1.00 89.31 84 PRO A O 1
ATOM 679 N N . THR A 1 85 ? 3.844 4.867 -5.960 1.00 93.94 85 THR A N 1
ATOM 680 C CA . THR A 1 85 ? 3.288 3.843 -5.056 1.00 93.94 85 THR A CA 1
ATOM 681 C C . THR A 1 85 ? 1.929 3.337 -5.567 1.00 93.94 85 THR A C 1
ATOM 683 O O . THR A 1 85 ? 0.876 3.703 -5.028 1.00 93.94 85 THR A O 1
ATOM 686 N N . PRO A 1 86 ? 1.898 2.585 -6.681 1.00 95.06 86 PRO A N 1
ATOM 687 C CA . PRO A 1 86 ? 0.658 2.259 -7.379 1.00 95.06 86 PRO A CA 1
ATOM 688 C C . PRO A 1 86 ? -0.278 1.319 -6.608 1.00 95.06 86 PRO A C 1
ATOM 690 O O . PRO A 1 86 ? -1.501 1.513 -6.638 1.00 95.06 86 PRO A O 1
ATOM 693 N N . MET A 1 87 ? 0.264 0.331 -5.889 1.00 96.69 87 MET A N 1
ATOM 694 C CA . MET A 1 87 ? -0.552 -0.577 -5.083 1.00 96.69 87 MET A CA 1
ATOM 695 C C . MET A 1 87 ? -1.120 0.151 -3.871 1.00 96.69 87 MET A C 1
ATOM 697 O O . MET A 1 87 ? -2.312 0.021 -3.587 1.00 96.69 87 MET A O 1
ATOM 701 N N . LEU A 1 88 ? -0.309 0.972 -3.200 1.00 94.62 88 LEU A N 1
ATOM 702 C CA . LEU A 1 88 ? -0.767 1.760 -2.063 1.00 94.62 88 LEU A CA 1
ATOM 703 C C . LEU A 1 88 ? -1.831 2.774 -2.472 1.00 94.62 88 LEU A C 1
ATOM 705 O O . LEU A 1 88 ? -2.848 2.881 -1.801 1.00 94.62 88 LEU A O 1
ATOM 709 N N . ASN A 1 89 ? -1.661 3.452 -3.609 1.00 93.12 89 ASN A N 1
ATOM 710 C CA . ASN A 1 89 ? -2.669 4.370 -4.138 1.00 93.12 89 ASN A CA 1
ATOM 711 C C . ASN A 1 89 ? -4.004 3.658 -4.419 1.00 93.12 89 ASN A C 1
ATOM 713 O O . ASN A 1 89 ? -5.074 4.196 -4.138 1.00 93.12 89 ASN A O 1
ATOM 717 N N . THR A 1 90 ? -3.944 2.427 -4.933 1.00 94.88 90 THR A N 1
ATOM 718 C CA . THR A 1 90 ? -5.135 1.595 -5.160 1.00 94.88 90 THR A CA 1
ATOM 719 C C . THR A 1 90 ? -5.798 1.201 -3.839 1.00 94.88 90 THR A C 1
ATOM 721 O O . THR A 1 90 ? -7.018 1.296 -3.708 1.00 94.88 90 THR A O 1
ATOM 724 N N . LEU A 1 91 ? -5.004 0.802 -2.841 1.00 95.31 91 LEU A N 1
ATOM 725 C CA . LEU A 1 91 ? -5.500 0.421 -1.521 1.00 95.31 91 LEU A CA 1
ATOM 726 C C . LEU A 1 91 ? -6.108 1.612 -0.769 1.00 95.31 91 LEU A C 1
ATOM 728 O O . LEU A 1 91 ? -7.183 1.471 -0.188 1.00 95.31 91 LEU A O 1
ATOM 732 N N . SER A 1 92 ? -5.474 2.785 -0.831 1.00 92.56 92 SER A N 1
ATOM 733 C CA . SER A 1 92 ? -6.017 4.035 -0.298 1.00 92.56 92 SER A CA 1
ATOM 734 C C . SER A 1 92 ? -7.358 4.358 -0.948 1.00 92.56 92 SER A C 1
ATOM 736 O O . SER A 1 92 ? -8.335 4.558 -0.237 1.00 92.56 92 SER A O 1
ATOM 738 N N . GLY A 1 93 ? -7.459 4.307 -2.282 1.00 91.50 93 GLY A N 1
ATOM 739 C CA . GLY A 1 93 ? -8.731 4.525 -2.980 1.00 91.50 93 GLY A CA 1
ATOM 740 C C . GLY A 1 93 ? -9.826 3.525 -2.583 1.00 91.50 93 GLY A C 1
ATOM 741 O O . GLY A 1 93 ? -10.988 3.901 -2.433 1.00 91.50 93 GLY A O 1
ATOM 742 N N . ALA A 1 94 ? -9.470 2.259 -2.351 1.00 92.81 94 ALA A N 1
ATOM 743 C CA . ALA A 1 94 ? -10.408 1.251 -1.859 1.00 92.81 94 ALA A CA 1
ATOM 744 C C . ALA A 1 94 ? -10.870 1.535 -0.418 1.00 92.81 94 ALA A C 1
ATOM 746 O O . ALA A 1 94 ? -12.055 1.392 -0.124 1.00 92.81 94 ALA A O 1
ATOM 747 N N . ALA A 1 95 ? -9.965 1.967 0.464 1.00 90.69 95 ALA A N 1
ATOM 748 C CA . ALA A 1 95 ? -10.290 2.364 1.834 1.00 90.69 95 ALA A CA 1
ATOM 749 C C . ALA A 1 95 ? -11.194 3.609 1.869 1.00 90.69 95 ALA A C 1
ATOM 751 O O . ALA A 1 95 ? -12.184 3.632 2.599 1.00 90.69 95 ALA A O 1
ATOM 752 N N . GLU A 1 96 ? -10.892 4.608 1.036 1.00 88.81 96 GLU A N 1
ATOM 753 C CA . GLU A 1 96 ? -11.704 5.812 0.846 1.00 88.81 96 GLU A CA 1
ATOM 754 C C . GLU A 1 96 ? -13.125 5.453 0.369 1.00 88.81 96 GLU A C 1
ATOM 756 O O . GLU A 1 96 ? -14.117 5.906 0.944 1.00 88.81 96 GLU A O 1
ATOM 761 N N . LYS A 1 97 ? -13.237 4.569 -0.630 1.00 88.88 97 LYS A N 1
ATOM 762 C CA . LYS A 1 97 ? -14.524 4.085 -1.149 1.00 88.88 97 LYS A CA 1
ATOM 763 C C . LYS A 1 97 ? -15.312 3.284 -0.109 1.00 88.88 97 LYS A C 1
ATOM 765 O O . LYS A 1 97 ? -16.512 3.499 0.037 1.00 88.88 97 LYS A O 1
ATOM 770 N N . LEU A 1 98 ? -14.649 2.394 0.635 1.00 88.25 98 LEU A N 1
ATOM 771 C CA . LEU A 1 98 ? -15.273 1.618 1.712 1.00 88.25 98 LEU A CA 1
ATOM 772 C C . LEU A 1 98 ? -15.882 2.547 2.768 1.00 88.25 98 LEU A C 1
ATOM 774 O O . LEU A 1 98 ? -17.022 2.343 3.184 1.00 88.25 98 LEU A O 1
ATOM 778 N N . LEU A 1 99 ? -15.139 3.581 3.177 1.00 86.06 99 LEU A N 1
ATOM 779 C CA . LEU A 1 99 ? -15.628 4.573 4.128 1.00 86.06 99 LEU A CA 1
ATOM 780 C C . LEU A 1 99 ? -16.876 5.283 3.593 1.00 86.06 99 LEU A C 1
ATOM 782 O O . LEU A 1 99 ? -17.850 5.410 4.328 1.00 86.06 99 LEU A O 1
ATOM 786 N N . GLN A 1 100 ? -16.859 5.722 2.331 1.00 84.81 100 GLN A N 1
ATOM 787 C CA . GLN A 1 100 ? -18.001 6.393 1.701 1.00 84.81 100 GLN A CA 1
ATOM 788 C C . GLN A 1 100 ? -19.235 5.489 1.650 1.00 84.81 100 GLN A C 1
ATOM 790 O O . GLN A 1 100 ? -20.317 5.909 2.050 1.00 84.81 100 GLN A O 1
ATOM 795 N N . GLU A 1 101 ? -19.079 4.239 1.212 1.00 86.31 101 GLU A N 1
ATOM 796 C CA . GLU A 1 101 ? -20.178 3.272 1.175 1.00 86.31 101 GLU A CA 1
ATOM 797 C C . GLU A 1 101 ? -20.738 3.031 2.582 1.00 86.31 101 GLU A C 1
ATOM 799 O O . GLU A 1 101 ? -21.943 3.125 2.803 1.00 86.31 101 GLU A O 1
ATOM 804 N N . TRP A 1 102 ? -19.879 2.786 3.571 1.00 82.50 102 TRP A N 1
ATOM 805 C CA . TRP A 1 102 ? -20.319 2.502 4.938 1.00 82.50 102 TRP A CA 1
ATOM 806 C C . TRP A 1 102 ? -20.927 3.721 5.632 1.00 82.50 102 TRP A C 1
ATOM 808 O O . TRP A 1 102 ? -21.859 3.558 6.417 1.00 82.50 102 TRP A O 1
ATOM 818 N N . ALA A 1 103 ? -20.457 4.928 5.315 1.00 78.50 103 ALA A N 1
ATOM 819 C CA . ALA A 1 103 ? -21.046 6.178 5.782 1.00 78.50 103 ALA A CA 1
ATOM 820 C C . ALA A 1 103 ? -22.461 6.417 5.227 1.00 78.50 103 ALA A C 1
ATOM 822 O O . ALA A 1 103 ? -23.232 7.142 5.847 1.00 78.50 103 ALA A O 1
ATOM 823 N N . LEU A 1 104 ? -22.831 5.808 4.095 1.00 78.81 104 LEU A N 1
ATOM 824 C CA . LEU A 1 104 ? -24.209 5.844 3.593 1.00 78.81 104 LEU A CA 1
ATOM 825 C C . LEU A 1 104 ? -25.121 4.854 4.336 1.00 78.81 104 LEU A C 1
ATOM 827 O O . LEU A 1 104 ? -26.295 5.145 4.551 1.00 78.81 104 LEU A O 1
ATOM 831 N N . PHE A 1 105 ? -24.599 3.691 4.742 1.00 77.88 105 PHE A N 1
ATOM 832 C CA . PHE A 1 105 ? -25.377 2.642 5.423 1.00 77.88 105 PHE A CA 1
ATOM 833 C C . PHE A 1 105 ? -25.411 2.769 6.957 1.00 77.88 105 PHE A C 1
ATOM 835 O O . PHE A 1 105 ? -26.291 2.203 7.608 1.00 77.88 105 PHE A O 1
ATOM 842 N N . ARG A 1 106 ? -24.448 3.471 7.563 1.00 75.38 106 ARG A N 1
ATOM 843 C CA . ARG A 1 106 ? -24.322 3.700 9.012 1.00 75.38 106 ARG A CA 1
ATOM 844 C C . ARG A 1 106 ? -24.030 5.168 9.312 1.00 75.38 106 ARG A C 1
ATOM 846 O O . ARG A 1 106 ? -23.765 5.958 8.424 1.00 75.38 106 ARG A O 1
ATOM 853 N N . ASN A 1 107 ? -24.000 5.519 10.599 1.00 76.44 107 ASN A N 1
ATOM 854 C CA . ASN A 1 107 ? -23.544 6.831 11.056 1.00 76.44 107 ASN A CA 1
ATOM 855 C C . ASN A 1 107 ? -22.116 7.138 10.537 1.00 76.44 107 ASN A C 1
ATOM 857 O O . ASN A 1 107 ? -21.187 6.388 10.874 1.00 76.44 107 ASN A O 1
ATOM 861 N N . PRO A 1 108 ? -21.919 8.229 9.769 1.00 76.06 108 PRO A N 1
ATOM 862 C CA . PRO A 1 108 ? -20.627 8.564 9.168 1.00 76.06 108 PRO A CA 1
ATOM 863 C C . PRO A 1 108 ? -19.511 8.786 10.193 1.00 76.06 108 PRO A C 1
ATOM 865 O O . PRO A 1 108 ? -18.423 8.233 10.047 1.00 76.06 108 PRO A O 1
ATOM 868 N N . SER A 1 109 ? -19.804 9.523 11.269 1.00 75.81 109 SER A N 1
ATOM 869 C CA . SER A 1 109 ? -18.855 9.800 12.356 1.00 75.81 109 SER A CA 1
ATOM 870 C C . SER A 1 109 ? -18.379 8.518 13.035 1.00 75.81 109 SER A C 1
ATOM 872 O O . SER A 1 109 ? -17.186 8.264 13.130 1.00 75.81 109 SER A O 1
ATOM 874 N N . LEU A 1 110 ? -19.316 7.641 13.401 1.00 79.88 110 LEU A N 1
ATOM 875 C CA . LEU A 1 110 ? -19.000 6.362 14.035 1.00 79.88 110 LEU A CA 1
ATOM 876 C C . LEU A 1 110 ? -18.169 5.448 13.120 1.00 79.88 110 LEU A C 1
ATOM 878 O O . LEU A 1 110 ? -17.319 4.696 13.594 1.00 79.88 110 LEU A O 1
ATOM 882 N N . THR A 1 111 ? -18.430 5.473 11.813 1.00 82.56 111 THR A N 1
ATOM 883 C CA . THR A 1 111 ? -17.699 4.660 10.830 1.00 82.56 111 THR A CA 1
ATOM 884 C C . THR A 1 111 ? -16.259 5.146 10.689 1.00 82.56 111 THR A C 1
ATOM 886 O O . THR A 1 111 ? -15.332 4.335 10.760 1.00 82.56 111 THR A O 1
ATOM 889 N N . LEU A 1 112 ? -16.077 6.463 10.573 1.00 85.19 112 LEU A N 1
ATOM 890 C CA . LEU A 1 112 ? -14.767 7.101 10.544 1.00 85.19 112 LEU A CA 1
ATOM 891 C C . LEU A 1 112 ? -13.970 6.807 11.819 1.00 85.19 112 LEU A C 1
ATOM 893 O O . LEU A 1 112 ? -12.823 6.367 11.737 1.00 85.19 112 LEU A O 1
ATOM 897 N N . ASP A 1 113 ? -14.583 6.990 12.988 1.00 84.69 113 ASP A N 1
ATOM 898 C CA . ASP A 1 113 ? -13.934 6.761 14.278 1.00 84.69 113 ASP A CA 1
ATOM 899 C C . ASP A 1 113 ? -13.514 5.297 14.431 1.00 84.69 113 ASP A C 1
ATOM 901 O O . ASP A 1 113 ? -12.407 5.003 14.873 1.00 84.69 113 ASP A O 1
ATOM 905 N N . ASN A 1 114 ? -14.357 4.341 14.034 1.00 86.75 114 ASN A N 1
ATOM 906 C CA . ASN A 1 114 ? -14.001 2.924 14.124 1.00 86.75 114 ASN A CA 1
ATOM 907 C C . ASN A 1 114 ? -12.816 2.570 13.214 1.00 86.75 114 ASN A C 1
ATOM 909 O O . ASN A 1 114 ? -11.920 1.841 13.643 1.00 86.75 114 ASN A O 1
ATOM 913 N N . MET A 1 115 ? -12.795 3.083 11.981 1.00 88.75 115 MET A N 1
ATOM 914 C CA . MET A 1 115 ? -11.736 2.795 11.009 1.00 88.75 115 MET A CA 1
ATOM 915 C C . MET A 1 115 ? -10.401 3.426 11.426 1.00 88.75 115 MET A C 1
ATOM 917 O O . MET A 1 115 ? -9.380 2.739 11.483 1.00 88.75 115 MET A O 1
ATOM 921 N N . THR A 1 116 ? -10.421 4.704 11.808 1.00 88.00 116 THR A N 1
ATOM 922 C CA . THR A 1 116 ? -9.231 5.442 12.263 1.00 88.00 116 THR A CA 1
ATOM 923 C C . THR A 1 116 ? -8.673 4.871 13.570 1.00 88.00 116 THR A C 1
ATOM 925 O O . THR A 1 116 ? -7.466 4.643 13.672 1.00 88.00 116 THR A O 1
ATOM 928 N N . ASN A 1 117 ? -9.531 4.519 14.535 1.00 88.31 117 ASN A N 1
ATOM 929 C CA . ASN A 1 117 ? -9.100 3.864 15.773 1.00 88.31 117 ASN A CA 1
ATOM 930 C C . ASN A 1 117 ? -8.482 2.479 15.519 1.00 88.31 117 ASN A C 1
ATOM 932 O O . ASN A 1 117 ? -7.511 2.117 16.185 1.00 88.31 117 ASN A O 1
ATOM 936 N N . CYS A 1 118 ? -8.998 1.705 14.556 1.00 90.88 118 CYS A N 1
ATOM 937 C CA . CYS A 1 118 ? -8.397 0.420 14.180 1.00 90.88 118 CYS A CA 1
ATOM 938 C C . CYS A 1 118 ? -7.005 0.598 13.564 1.00 90.88 118 CYS A C 1
ATOM 940 O O . CYS A 1 118 ? -6.070 -0.094 13.969 1.00 90.88 118 CYS A O 1
ATOM 942 N N . PHE A 1 119 ? -6.838 1.547 12.640 1.00 92.50 119 PHE A N 1
ATOM 943 C CA . PHE A 1 119 ? -5.534 1.841 12.039 1.00 92.50 119 PHE A CA 1
ATOM 944 C C . PHE A 1 119 ? -4.520 2.347 13.069 1.00 92.50 119 PHE A C 1
ATOM 946 O O . PHE A 1 119 ? -3.390 1.860 13.100 1.00 92.50 119 PHE A O 1
ATOM 953 N N . SER A 1 120 ? -4.934 3.239 13.972 1.00 89.75 120 SER A N 1
ATOM 954 C CA . SER A 1 120 ? -4.091 3.740 15.066 1.00 89.75 120 SER A CA 1
ATOM 955 C C . SER A 1 120 ? -3.656 2.629 16.032 1.00 89.75 120 SER A C 1
ATOM 957 O O . SER A 1 120 ? -2.478 2.527 16.394 1.00 89.75 120 SER A O 1
ATOM 959 N N . ALA A 1 121 ? -4.574 1.726 16.397 1.00 90.94 121 ALA A N 1
ATOM 960 C CA . ALA A 1 121 ? -4.252 0.567 17.226 1.00 90.94 121 ALA A CA 1
ATOM 961 C C . ALA A 1 121 ? -3.245 -0.366 16.529 1.00 90.94 121 ALA A C 1
ATOM 963 O O . ALA A 1 121 ? -2.260 -0.776 17.145 1.00 90.94 121 ALA A O 1
ATOM 964 N N . MET A 1 122 ? -3.437 -0.658 15.237 1.00 92.94 122 MET A N 1
ATOM 965 C CA . MET A 1 122 ? -2.490 -1.464 14.459 1.00 92.94 122 MET A CA 1
ATOM 966 C C . MET A 1 122 ? -1.110 -0.805 14.352 1.00 92.94 122 MET A C 1
ATOM 968 O O . MET A 1 122 ? -0.100 -1.495 14.504 1.00 92.94 122 MET A O 1
ATOM 972 N N . ALA A 1 123 ? -1.056 0.512 14.134 1.00 92.44 123 ALA A N 1
ATOM 973 C CA . ALA A 1 123 ? 0.191 1.270 14.070 1.00 92.44 123 ALA A CA 1
ATOM 974 C C . ALA A 1 123 ? 0.946 1.187 15.399 1.00 92.44 123 ALA A C 1
ATOM 976 O O . ALA A 1 123 ? 2.138 0.887 15.417 1.00 92.44 123 ALA A O 1
ATOM 977 N N . SER A 1 124 ? 0.227 1.365 16.510 1.00 90.50 124 SER A N 1
ATOM 978 C CA . SER A 1 124 ? 0.788 1.290 17.860 1.00 90.50 124 SER A CA 1
ATOM 979 C C . SER A 1 124 ? 1.362 -0.097 18.158 1.00 90.50 124 SER A C 1
ATOM 981 O O . SER A 1 124 ? 2.509 -0.212 18.586 1.00 90.50 124 SER A O 1
ATOM 983 N N . VAL A 1 125 ? 0.610 -1.166 17.859 1.00 91.81 125 VAL A N 1
ATOM 984 C CA . VAL A 1 125 ? 1.065 -2.556 18.049 1.00 91.81 125 VAL A CA 1
ATOM 985 C C . VAL A 1 125 ? 2.297 -2.860 17.197 1.00 91.81 125 VAL A C 1
ATOM 987 O O . VAL A 1 125 ? 3.256 -3.464 17.689 1.00 91.81 125 VAL A O 1
ATOM 990 N N . CYS A 1 126 ? 2.307 -2.430 15.933 1.00 92.12 126 CYS A N 1
ATOM 991 C CA . CYS A 1 126 ? 3.456 -2.627 15.055 1.00 92.12 126 CYS A CA 1
ATOM 992 C C . CYS A 1 126 ? 4.675 -1.827 15.533 1.00 92.12 126 CYS A C 1
ATOM 994 O O . CYS A 1 126 ? 5.771 -2.381 15.565 1.00 92.12 126 CYS A O 1
ATOM 996 N N . GLY A 1 127 ? 4.489 -0.584 15.983 1.00 89.12 127 GLY A N 1
ATOM 997 C CA . GLY A 1 127 ? 5.551 0.251 16.545 1.00 89.12 127 GLY A CA 1
ATOM 998 C C . GLY A 1 127 ? 6.184 -0.367 17.792 1.00 89.12 127 GLY A C 1
ATOM 999 O O . GLY A 1 127 ? 7.402 -0.538 17.848 1.00 89.12 127 GLY A O 1
ATOM 1000 N N . SER A 1 128 ? 5.371 -0.809 18.758 1.00 91.00 128 SER A N 1
ATOM 1001 C CA . SER A 1 128 ? 5.869 -1.538 19.933 1.00 91.00 128 SER A CA 1
ATOM 1002 C C . SER A 1 128 ? 6.601 -2.825 19.541 1.00 91.00 128 SER A C 1
ATOM 1004 O O . SER A 1 128 ? 7.662 -3.128 20.091 1.00 91.00 128 SER A O 1
ATOM 1006 N N . SER A 1 129 ? 6.077 -3.561 18.555 1.00 90.12 129 SER A N 1
ATOM 1007 C CA . SER A 1 129 ? 6.704 -4.788 18.052 1.00 90.12 129 SER A CA 1
ATOM 1008 C C . SER A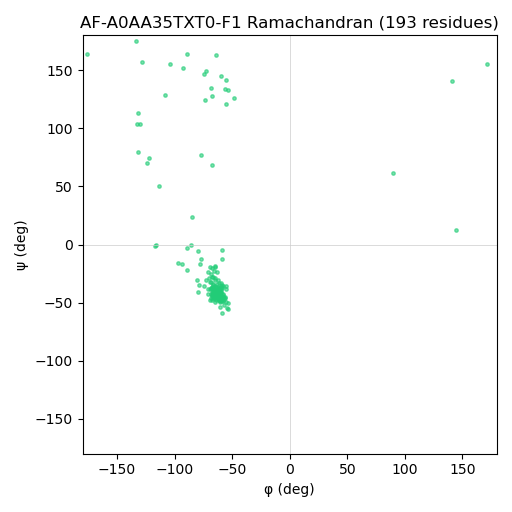 1 129 ? 8.074 -4.509 17.434 1.00 90.12 129 SER A C 1
ATOM 1010 O O . SER A 1 129 ? 9.027 -5.215 17.744 1.00 90.12 129 SER A O 1
ATOM 1012 N N . VAL A 1 130 ? 8.213 -3.462 16.617 1.00 91.81 130 VAL A N 1
ATOM 1013 C CA . VAL A 1 130 ? 9.494 -3.064 16.009 1.00 91.81 130 VAL A CA 1
ATOM 1014 C C . VAL A 1 130 ? 10.518 -2.695 17.077 1.00 91.81 130 VAL A C 1
ATOM 1016 O O . VAL A 1 130 ? 11.642 -3.196 17.030 1.00 91.81 130 VAL A O 1
ATOM 1019 N N . THR A 1 131 ? 10.133 -1.888 18.070 1.00 90.44 131 THR A N 1
ATOM 1020 C CA . THR A 1 131 ? 11.017 -1.512 19.184 1.00 90.44 131 THR A CA 1
ATOM 1021 C C . THR A 1 131 ? 11.549 -2.747 19.908 1.00 90.44 131 THR A C 1
ATOM 1023 O O . THR A 1 131 ? 12.752 -2.861 20.127 1.00 90.44 131 THR A O 1
ATOM 1026 N N . ILE A 1 132 ? 10.684 -3.720 20.212 1.00 89.81 132 ILE A N 1
ATOM 1027 C CA . ILE A 1 132 ? 11.088 -4.971 20.867 1.00 89.81 132 ILE A CA 1
ATOM 1028 C C . ILE A 1 132 ? 11.974 -5.817 19.943 1.00 89.81 132 ILE A C 1
ATOM 1030 O O . ILE A 1 132 ? 13.008 -6.328 20.373 1.00 89.81 132 ILE A O 1
ATOM 1034 N N . LEU A 1 133 ? 11.595 -5.983 18.675 1.00 90.50 133 LEU A N 1
ATOM 1035 C CA . LEU A 1 133 ? 12.307 -6.840 17.723 1.00 90.50 133 LEU A CA 1
ATOM 1036 C C . LEU A 1 133 ? 13.703 -6.300 17.392 1.00 90.50 133 LEU A C 1
ATOM 1038 O O . LEU A 1 133 ? 14.631 -7.093 17.258 1.00 90.50 133 LEU A O 1
ATOM 1042 N 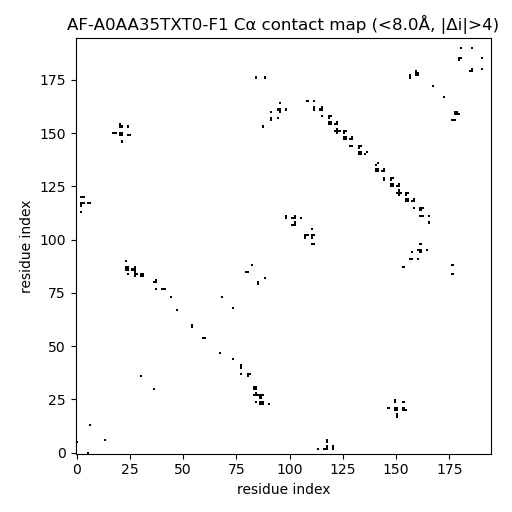N . ASN A 1 134 ? 13.888 -4.981 17.334 1.00 87.00 134 ASN A N 1
ATOM 1043 C CA . ASN A 1 134 ? 15.188 -4.370 17.044 1.00 87.00 134 ASN A CA 1
ATOM 1044 C C . ASN A 1 134 ? 16.230 -4.587 18.154 1.00 87.00 134 ASN A C 1
ATOM 1046 O O . ASN A 1 134 ? 17.425 -4.524 17.879 1.00 87.00 134 ASN A O 1
ATOM 1050 N N . THR A 1 135 ? 15.807 -4.909 19.382 1.00 89.19 135 THR A N 1
ATOM 1051 C CA . THR A 1 135 ? 16.732 -5.284 20.470 1.00 89.19 135 THR A CA 1
ATOM 1052 C C . THR A 1 135 ? 17.267 -6.713 20.348 1.00 89.19 135 THR A C 1
ATOM 1054 O O . THR A 1 135 ? 18.203 -7.087 21.055 1.00 89.19 135 THR A O 1
ATOM 1057 N N . ARG A 1 136 ? 16.684 -7.541 19.471 1.00 88.62 136 ARG A N 1
ATOM 1058 C CA . ARG A 1 136 ? 16.974 -8.976 19.388 1.00 88.62 136 ARG A CA 1
ATOM 1059 C C . ARG A 1 136 ? 17.777 -9.310 18.124 1.00 88.62 136 ARG A C 1
ATOM 1061 O O . ARG A 1 136 ? 17.353 -8.974 17.017 1.00 88.62 136 ARG A O 1
ATOM 1068 N N . PRO A 1 137 ? 18.907 -10.030 18.235 1.00 84.62 137 PRO A N 1
ATOM 1069 C CA . PRO A 1 137 ? 19.647 -10.484 17.066 1.00 84.62 137 PRO A CA 1
ATOM 1070 C C . PRO A 1 137 ? 18.926 -11.652 16.370 1.00 84.62 137 PRO A C 1
ATOM 1072 O O . PRO A 1 137 ? 18.304 -12.498 17.011 1.00 84.62 137 PRO A O 1
ATOM 1075 N N . GLY A 1 138 ? 19.030 -11.727 15.040 1.00 91.31 138 GLY A N 1
ATOM 1076 C CA . GLY A 1 138 ? 18.549 -12.868 14.251 1.00 91.31 138 GLY A CA 1
ATOM 1077 C C . GLY A 1 138 ? 17.894 -12.483 12.923 1.00 91.31 138 GLY A C 1
ATOM 1078 O O . GLY A 1 138 ? 17.128 -11.528 12.830 1.00 91.31 138 GLY A O 1
ATOM 1079 N N . SER A 1 139 ? 18.152 -13.258 11.868 1.00 86.00 139 SER A N 1
ATOM 1080 C CA . SER A 1 139 ? 17.630 -12.973 10.519 1.00 86.00 139 SER A CA 1
ATOM 1081 C C . SER A 1 139 ? 16.101 -13.066 10.428 1.00 86.00 139 SER A C 1
ATOM 1083 O O . SER A 1 139 ? 15.468 -12.272 9.735 1.00 86.00 139 SER A O 1
ATOM 1085 N N . ARG A 1 140 ? 15.486 -14.000 11.166 1.00 87.62 140 ARG A N 1
ATOM 1086 C CA . ARG A 1 140 ? 14.023 -14.132 11.265 1.00 87.62 140 ARG A CA 1
ATOM 1087 C C . ARG A 1 140 ? 13.390 -12.925 11.962 1.00 87.62 140 ARG A C 1
ATOM 1089 O O . ARG A 1 140 ? 12.357 -12.444 11.510 1.00 87.62 140 ARG A O 1
ATOM 1096 N N . VAL A 1 141 ? 14.038 -12.425 13.014 1.00 89.81 141 VAL A N 1
ATOM 1097 C CA . VAL A 1 141 ? 13.605 -11.238 13.764 1.00 89.81 141 VAL A CA 1
ATOM 1098 C C . VAL A 1 141 ? 13.660 -10.000 12.875 1.00 89.81 141 VAL A C 1
ATOM 1100 O O . VAL A 1 141 ? 12.687 -9.259 12.821 1.00 89.81 141 VAL A O 1
ATOM 1103 N N . LYS A 1 142 ? 14.738 -9.826 12.096 1.00 89.25 142 LYS A N 1
ATOM 1104 C CA . LYS A 1 142 ? 14.845 -8.732 11.118 1.00 89.25 142 LYS A CA 1
ATOM 1105 C C . LYS A 1 142 ? 13.718 -8.766 10.085 1.00 89.25 142 LYS A C 1
ATOM 1107 O O . LYS A 1 142 ? 13.101 -7.738 9.841 1.00 89.25 142 LYS A O 1
ATOM 1112 N N . ARG A 1 143 ? 13.392 -9.941 9.526 1.00 90.69 143 ARG A N 1
ATOM 1113 C CA . ARG A 1 143 ? 12.258 -10.077 8.590 1.00 90.69 143 ARG A CA 1
ATOM 1114 C C . ARG A 1 143 ? 10.928 -9.684 9.228 1.00 90.69 143 ARG A C 1
ATOM 1116 O O . ARG A 1 143 ? 10.143 -8.989 8.594 1.00 90.69 143 ARG A O 1
ATOM 1123 N N . LEU A 1 144 ? 10.697 -10.093 10.475 1.00 91.81 144 LEU A N 1
ATOM 1124 C CA . LEU A 1 144 ? 9.490 -9.719 11.207 1.00 91.81 144 LEU A CA 1
ATOM 1125 C C . LEU A 1 144 ? 9.459 -8.217 11.537 1.00 91.81 144 LEU A C 1
ATOM 1127 O O . LEU A 1 144 ? 8.410 -7.598 11.414 1.00 91.81 144 LEU A O 1
ATOM 1131 N N . SER A 1 145 ? 10.602 -7.613 11.871 1.00 93.06 145 SER A N 1
ATOM 1132 C CA . SER A 1 145 ? 10.720 -6.161 12.062 1.00 93.06 145 SER A CA 1
ATOM 1133 C C . SER A 1 145 ? 10.380 -5.410 10.769 1.00 93.06 145 SER A C 1
ATOM 1135 O O . SER A 1 145 ? 9.537 -4.520 10.784 1.00 93.06 145 SER A O 1
ATOM 1137 N N . CYS A 1 146 ? 10.915 -5.839 9.619 1.00 92.50 146 CYS A N 1
ATOM 1138 C CA . CYS A 1 146 ? 10.555 -5.274 8.314 1.00 92.50 146 CYS A CA 1
ATOM 1139 C C . CYS A 1 146 ? 9.070 -5.459 7.969 1.00 92.50 146 CYS A C 1
ATOM 1141 O O . CYS A 1 146 ? 8.471 -4.576 7.359 1.00 92.50 146 CYS A O 1
ATOM 1143 N N . PHE A 1 147 ? 8.474 -6.597 8.335 1.00 95.50 147 PHE A N 1
ATOM 1144 C CA . PHE A 1 147 ? 7.036 -6.818 8.189 1.00 95.50 147 PHE A CA 1
ATOM 1145 C C . PHE A 1 147 ? 6.246 -5.793 9.011 1.00 95.50 147 PHE A C 1
ATOM 1147 O O . PHE A 1 147 ? 5.438 -5.062 8.445 1.00 95.50 147 PHE A O 1
ATOM 1154 N N . CYS A 1 148 ? 6.533 -5.670 10.311 1.00 95.31 148 CYS A N 1
ATOM 1155 C CA . CYS A 1 148 ? 5.858 -4.721 11.195 1.00 95.31 148 CYS A CA 1
ATOM 1156 C C . CYS A 1 148 ? 6.073 -3.263 10.765 1.00 95.31 148 CYS A C 1
ATOM 1158 O O . CYS A 1 148 ? 5.123 -2.491 10.797 1.00 95.31 148 CYS A O 1
ATOM 1160 N N . LEU A 1 149 ? 7.276 -2.892 10.313 1.00 93.81 149 LEU A N 1
ATOM 1161 C CA . LEU A 1 149 ? 7.565 -1.560 9.771 1.00 93.81 149 LEU A CA 1
ATOM 1162 C C . LEU A 1 149 ? 6.690 -1.243 8.556 1.00 93.81 149 LEU A C 1
ATOM 1164 O O . LEU A 1 149 ? 6.067 -0.186 8.516 1.00 93.81 149 LEU A O 1
ATOM 1168 N N . ARG A 1 150 ? 6.592 -2.165 7.591 1.00 95.00 150 ARG A N 1
ATOM 1169 C CA . ARG A 1 150 ? 5.738 -1.970 6.411 1.00 95.00 150 ARG A CA 1
ATOM 1170 C C . ARG A 1 150 ? 4.265 -1.872 6.788 1.00 95.00 150 ARG A C 1
ATOM 1172 O O . ARG A 1 150 ? 3.577 -0.975 6.319 1.00 95.00 150 ARG A O 1
ATOM 1179 N N . VAL A 1 151 ? 3.784 -2.752 7.663 1.00 96.31 151 VAL A N 1
ATOM 1180 C CA . VAL A 1 151 ? 2.391 -2.697 8.129 1.00 96.31 151 VAL A CA 1
ATOM 1181 C C . VAL A 1 151 ? 2.116 -1.369 8.828 1.00 96.31 151 VAL A C 1
ATOM 1183 O O . VAL A 1 151 ? 1.124 -0.730 8.501 1.00 96.31 151 VAL A O 1
ATOM 1186 N N . MET A 1 152 ? 3.012 -0.923 9.715 1.00 94.19 152 MET A N 1
ATOM 1187 C CA . MET A 1 152 ? 2.916 0.356 10.423 1.00 94.19 152 MET A CA 1
ATOM 1188 C C . MET A 1 152 ? 2.826 1.538 9.454 1.00 94.19 152 MET A C 1
ATOM 1190 O O . MET A 1 152 ? 1.901 2.335 9.554 1.00 94.19 152 MET A O 1
ATOM 1194 N N . VAL A 1 153 ? 3.748 1.635 8.493 1.00 93.50 153 VAL A N 1
ATOM 1195 C CA . VAL A 1 153 ? 3.741 2.708 7.486 1.00 93.50 153 VAL A CA 1
ATOM 1196 C C . VAL A 1 153 ? 2.467 2.650 6.642 1.00 93.50 153 VAL A C 1
ATOM 1198 O O . VAL A 1 153 ? 1.816 3.671 6.444 1.00 93.50 153 VAL A O 1
ATOM 1201 N N . GLY A 1 154 ? 2.063 1.456 6.205 1.00 93.94 154 GLY A N 1
ATOM 1202 C CA . GLY A 1 154 ? 0.858 1.264 5.405 1.00 93.94 154 GLY A CA 1
ATOM 1203 C C . GLY A 1 154 ? -0.407 1.730 6.128 1.00 93.94 154 GLY A C 1
ATOM 1204 O O . GLY A 1 154 ? -1.184 2.489 5.556 1.00 93.94 154 GLY A O 1
ATOM 1205 N N . VAL A 1 155 ? -0.602 1.348 7.398 1.00 94.00 155 VAL A N 1
ATOM 1206 C CA . VAL A 1 155 ? -1.776 1.805 8.167 1.00 94.00 155 VAL A CA 1
ATOM 1207 C C . VAL A 1 155 ? -1.737 3.297 8.486 1.00 94.00 155 VAL A C 1
ATOM 1209 O O . VAL A 1 155 ? -2.798 3.910 8.532 1.00 94.00 155 VAL A O 1
ATOM 1212 N N . ILE A 1 156 ? -0.556 3.897 8.678 1.00 90.62 156 ILE A N 1
ATOM 1213 C CA . ILE A 1 156 ? -0.421 5.348 8.893 1.00 90.62 156 ILE A CA 1
ATOM 1214 C C . ILE A 1 156 ? -0.851 6.109 7.637 1.00 90.62 156 ILE A C 1
ATOM 1216 O O . ILE A 1 156 ? -1.596 7.080 7.732 1.00 90.62 156 ILE A O 1
ATOM 1220 N N . ILE A 1 157 ? -0.439 5.643 6.458 1.00 90.69 157 ILE A N 1
ATOM 1221 C CA . ILE A 1 157 ? -0.837 6.264 5.193 1.00 90.69 157 ILE A CA 1
ATOM 1222 C C . ILE A 1 157 ? -2.347 6.111 4.977 1.00 90.69 157 ILE A C 1
ATOM 1224 O O . ILE A 1 157 ? -3.029 7.087 4.675 1.00 90.69 157 ILE A O 1
ATOM 1228 N N . LEU A 1 158 ? -2.910 4.921 5.213 1.00 91.81 158 LEU A N 1
ATOM 1229 C CA . LEU A 1 158 ? -4.362 4.731 5.132 1.00 91.81 158 LEU A CA 1
ATOM 1230 C C . LEU A 1 158 ? -5.128 5.596 6.140 1.00 91.81 158 LEU A C 1
ATOM 1232 O O . LEU A 1 158 ? -6.198 6.108 5.811 1.00 91.81 158 LEU A O 1
ATOM 1236 N N . TYR A 1 159 ? -4.587 5.779 7.346 1.00 88.81 159 TYR A N 1
ATOM 1237 C CA . TYR A 1 159 ? -5.151 6.677 8.347 1.00 88.81 159 TYR A CA 1
ATOM 1238 C C . TYR A 1 159 ? -5.219 8.112 7.824 1.00 88.81 159 TYR A C 1
ATOM 1240 O O . TYR A 1 159 ? -6.282 8.716 7.916 1.00 88.81 159 TYR A O 1
ATOM 1248 N N . ASP A 1 160 ? -4.138 8.635 7.239 1.00 86.31 160 ASP A N 1
ATOM 1249 C CA . ASP A 1 160 ? -4.092 9.993 6.674 1.00 86.31 160 ASP A CA 1
ATOM 1250 C C . ASP A 1 160 ? -5.175 10.196 5.601 1.00 86.31 160 ASP A C 1
ATOM 1252 O O . ASP A 1 160 ? -5.964 11.140 5.653 1.00 86.31 160 ASP A O 1
ATOM 1256 N N . HIS A 1 161 ? -5.294 9.238 4.679 1.00 83.56 161 HIS A N 1
ATOM 1257 C CA . HIS A 1 161 ? -6.299 9.260 3.616 1.00 83.56 161 HIS A CA 1
ATOM 1258 C C . HIS A 1 161 ? -7.746 9.235 4.138 1.00 83.56 161 HIS A C 1
ATOM 1260 O O . HIS A 1 161 ? -8.605 9.961 3.636 1.00 83.56 161 HIS A O 1
ATOM 1266 N N . VAL A 1 162 ? -8.024 8.403 5.144 1.00 83.00 162 VAL A N 1
ATOM 1267 C CA . VAL A 1 162 ? -9.371 8.205 5.703 1.00 83.00 162 VAL A CA 1
ATOM 1268 C C . VAL A 1 162 ? -9.763 9.324 6.664 1.00 83.00 162 VAL A C 1
ATOM 1270 O O . VAL A 1 162 ? -10.900 9.788 6.616 1.00 83.00 162 VAL A O 1
ATOM 1273 N N . HIS A 1 163 ? -8.845 9.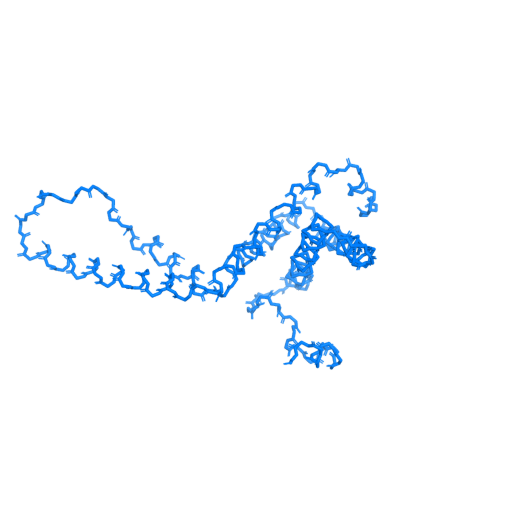793 7.511 1.00 75.12 163 HIS A N 1
ATOM 1274 C CA . HIS A 1 163 ? -9.101 10.865 8.477 1.00 75.12 163 HIS A CA 1
ATOM 1275 C C . HIS A 1 163 ? -9.555 12.153 7.778 1.00 75.12 163 HIS A C 1
ATOM 1277 O O . HIS A 1 163 ? -10.490 12.819 8.222 1.00 75.12 163 HIS A O 1
ATOM 1283 N N . LEU A 1 164 ? -8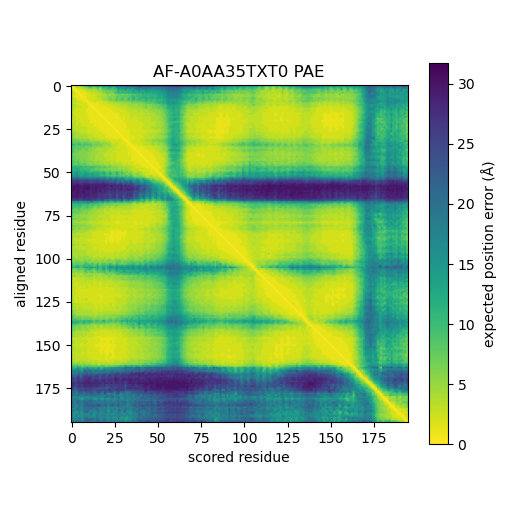.976 12.434 6.612 1.00 63.09 164 LEU A N 1
ATOM 1284 C CA . LEU A 1 164 ? -9.349 13.553 5.751 1.00 63.09 164 LEU A CA 1
ATOM 1285 C C . LEU A 1 164 ? -10.720 13.469 5.112 1.00 63.09 164 LEU A C 1
ATOM 1287 O O . LEU A 1 164 ? -11.328 14.497 4.804 1.00 63.09 164 LEU A O 1
ATOM 1291 N N . LEU A 1 165 ? -11.218 12.256 4.891 1.00 59.91 165 LEU A N 1
ATOM 1292 C CA . LEU A 1 165 ? -12.577 12.087 4.409 1.00 59.91 165 LEU A CA 1
ATOM 1293 C C . LEU A 1 165 ? -13.619 12.467 5.457 1.00 59.91 165 LEU A C 1
ATOM 1295 O O . LEU A 1 165 ? -14.750 12.771 5.087 1.00 59.91 165 LEU A O 1
ATOM 1299 N N . GLY A 1 166 ? -13.241 12.521 6.738 1.00 53.41 166 GLY A N 1
ATOM 1300 C CA . GLY A 1 166 ? -14.108 13.023 7.799 1.00 53.41 166 GLY A CA 1
ATOM 1301 C C . GLY A 1 166 ? -14.629 14.432 7.502 1.00 53.41 166 GLY A C 1
ATOM 1302 O O . GLY A 1 166 ? -15.844 14.617 7.434 1.00 53.41 166 G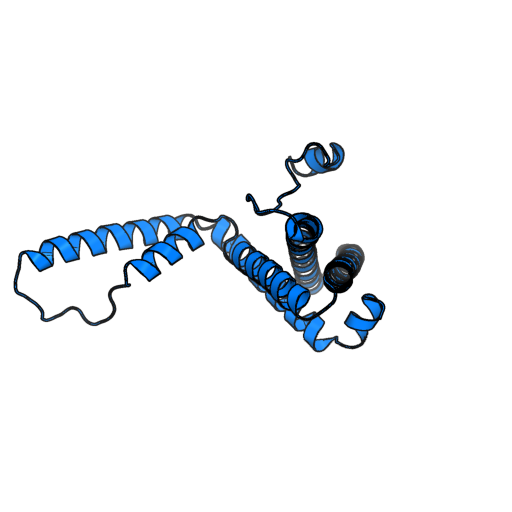LY A O 1
ATOM 1303 N N . PRO A 1 167 ? -13.744 15.409 7.239 1.00 47.88 167 PRO A N 1
ATOM 1304 C CA . PRO A 1 167 ? -14.139 16.722 6.726 1.00 47.88 167 PRO A CA 1
ATOM 1305 C C . PRO A 1 167 ? -14.724 16.716 5.296 1.00 47.88 167 PRO A C 1
ATOM 1307 O O . PRO A 1 167 ? -15.615 17.514 4.999 1.00 47.88 167 PRO A O 1
ATOM 1310 N N . LEU A 1 168 ? -14.253 15.838 4.394 1.00 45.31 168 LEU A N 1
ATOM 1311 C CA . LEU A 1 168 ? -14.665 15.801 2.972 1.00 45.31 168 LEU A CA 1
ATOM 1312 C C . LEU A 1 168 ? -16.014 15.102 2.700 1.00 45.31 168 LEU A C 1
ATOM 1314 O O . LEU A 1 168 ? -16.542 15.231 1.598 1.00 45.31 168 LEU A O 1
ATOM 1318 N N . LEU A 1 169 ? -16.666 14.486 3.693 1.00 48.66 169 LEU A N 1
ATOM 1319 C CA . LEU A 1 169 ? -18.120 14.238 3.632 1.00 48.66 169 LEU A CA 1
ATOM 1320 C C . LEU A 1 169 ? -18.931 15.552 3.473 1.00 48.66 169 LEU A C 1
ATOM 1322 O O . LEU A 1 169 ? -20.138 15.503 3.251 1.00 48.66 169 LEU A O 1
ATOM 1326 N N . SER A 1 170 ? -18.257 16.715 3.517 1.00 38.47 170 SER A N 1
ATOM 1327 C CA . SER A 1 170 ? -18.768 18.053 3.204 1.00 38.47 170 SER A CA 1
ATOM 1328 C C . SER A 1 170 ? -18.124 18.775 1.990 1.00 38.47 170 SER A C 1
ATOM 1330 O O . SER A 1 170 ? -18.553 19.899 1.733 1.00 38.47 170 SER A O 1
ATOM 1332 N N . ARG A 1 171 ? -17.134 18.237 1.229 1.00 31.39 171 ARG A N 1
ATOM 1333 C CA . ARG A 1 171 ? -16.565 18.862 -0.020 1.00 31.39 171 ARG A CA 1
ATOM 1334 C C . ARG A 1 171 ? -15.504 17.989 -0.756 1.00 31.39 171 ARG A C 1
ATOM 1336 O O . ARG A 1 171 ? -15.016 17.053 -0.146 1.00 31.39 171 ARG A O 1
ATOM 1343 N N . PRO A 1 172 ? -15.140 18.244 -2.044 1.00 35.06 172 PRO A N 1
ATOM 1344 C CA . PRO A 1 172 ? -14.398 17.295 -2.904 1.00 35.06 172 PRO A CA 1
ATOM 1345 C C . PRO A 1 172 ? -12.846 17.388 -2.836 1.00 35.06 172 PRO A C 1
ATOM 1347 O O . PRO A 1 172 ? -12.331 18.401 -2.361 1.00 35.06 172 PRO A O 1
ATOM 1350 N N . PRO A 1 173 ? -12.088 16.364 -3.314 1.00 40.97 173 PRO A N 1
ATOM 1351 C CA . PRO A 1 173 ? -10.689 16.127 -2.917 1.00 40.97 173 PRO A CA 1
ATOM 1352 C C . PRO A 1 173 ? -9.604 16.541 -3.943 1.00 40.97 173 PRO A C 1
ATOM 1354 O O . PRO A 1 173 ? -9.827 16.504 -5.152 1.00 40.97 173 PRO A O 1
ATOM 1357 N N . LEU A 1 174 ? -8.388 16.826 -3.442 1.00 33.44 174 LEU A N 1
ATOM 1358 C CA . LEU A 1 174 ? -7.117 16.957 -4.188 1.00 33.44 174 LEU A CA 1
ATOM 1359 C C . LEU A 1 174 ? -6.005 16.066 -3.557 1.00 33.44 174 LEU A C 1
ATOM 1361 O O . LEU A 1 174 ? -6.124 15.636 -2.411 1.00 33.44 174 LEU A O 1
ATOM 1365 N N . MET A 1 175 ? -4.978 15.711 -4.348 1.00 40.56 175 MET A N 1
ATOM 1366 C CA . MET A 1 175 ? -4.072 14.538 -4.224 1.00 40.56 175 MET A CA 1
ATOM 1367 C C . MET A 1 175 ? -2.746 14.745 -3.445 1.00 40.56 175 MET A C 1
ATOM 1369 O O . MET A 1 175 ? -2.205 15.839 -3.501 1.00 40.56 175 MET A O 1
ATOM 1373 N N . TYR A 1 176 ? -2.203 13.676 -2.818 1.00 37.59 176 TYR A N 1
ATOM 1374 C CA . TYR A 1 176 ? -0.859 13.024 -2.950 1.00 37.59 176 TYR A CA 1
ATOM 1375 C C . TYR A 1 176 ? -0.673 11.958 -1.830 1.00 37.59 176 TYR A C 1
ATOM 1377 O O . TYR A 1 176 ? -1.351 12.048 -0.816 1.00 37.59 176 TYR A O 1
ATOM 1385 N N . SER A 1 177 ? 0.180 10.929 -2.011 1.00 49.56 177 SER A N 1
ATOM 1386 C CA . SER A 1 177 ? 0.227 9.677 -1.196 1.00 49.56 177 SER A CA 1
ATOM 1387 C C . SER A 1 177 ? 0.474 9.822 0.321 1.00 49.56 177 SER A C 1
ATOM 1389 O O . SER A 1 177 ? 0.275 8.865 1.060 1.00 49.56 177 SER A O 1
ATOM 1391 N N . THR A 1 178 ? 0.878 10.995 0.797 1.00 53.53 178 THR A N 1
ATOM 1392 C CA . THR A 1 178 ? 0.610 11.474 2.161 1.00 53.53 178 THR A CA 1
ATOM 1393 C C . THR A 1 178 ? 0.112 12.897 1.999 1.00 53.53 178 THR A C 1
ATOM 1395 O O . THR A 1 178 ? 0.877 13.808 1.676 1.00 53.53 178 THR A O 1
ATOM 1398 N N . LYS A 1 179 ? -1.198 13.086 2.144 1.00 55.16 179 LYS A N 1
ATOM 1399 C CA . LYS A 1 179 ? -1.859 14.347 1.805 1.00 55.16 179 LYS A CA 1
ATOM 1400 C C . LYS A 1 179 ? -1.401 15.473 2.750 1.00 55.16 179 LYS A C 1
ATOM 1402 O O . LYS A 1 179 ? -1.326 16.614 2.310 1.00 55.16 179 LYS A O 1
ATOM 1407 N N . HIS A 1 180 ? -0.997 15.147 3.988 1.00 53.12 180 HIS A N 1
ATOM 1408 C CA . HIS A 1 180 ? -0.662 16.135 5.036 1.00 53.12 180 HIS A CA 1
ATOM 1409 C C . HIS A 1 180 ? 0.811 16.519 5.134 1.00 53.12 180 HIS A C 1
ATOM 1411 O O . HIS A 1 180 ? 1.127 17.530 5.758 1.00 53.12 180 HIS A O 1
ATOM 1417 N N . PHE A 1 181 ? 1.743 15.754 4.555 1.00 53.94 181 PHE A N 1
ATOM 1418 C CA . PHE A 1 181 ? 3.172 15.977 4.829 1.00 53.94 181 PHE A CA 1
ATOM 1419 C C . PHE A 1 181 ? 3.627 17.405 4.477 1.00 53.94 181 PHE A C 1
ATOM 1421 O O . PHE A 1 181 ? 4.413 18.015 5.203 1.00 53.94 181 PHE A O 1
ATOM 1428 N N . ASN A 1 182 ? 3.059 17.972 3.411 1.00 58.25 182 ASN A N 1
ATOM 1429 C CA . ASN A 1 182 ? 3.389 19.314 2.942 1.00 58.25 182 ASN A CA 1
ATOM 1430 C C . ASN A 1 182 ? 2.535 20.436 3.564 1.00 58.25 182 ASN A C 1
ATOM 1432 O O . ASN A 1 182 ? 2.815 21.601 3.296 1.00 58.25 182 ASN A O 1
ATOM 1436 N N . GLU A 1 183 ? 1.541 20.140 4.407 1.00 65.75 183 GLU A N 1
ATOM 1437 C CA . GLU A 1 183 ? 0.694 21.170 5.028 1.00 65.75 183 GLU A CA 1
ATOM 1438 C C . GLU A 1 183 ? 1.428 21.965 6.118 1.00 65.75 183 GLU A C 1
ATOM 1440 O O . GLU A 1 183 ? 2.294 21.438 6.820 1.00 65.75 183 GLU A O 1
ATOM 1445 N N . ASP A 1 184 ? 1.067 23.239 6.306 1.00 57.50 184 ASP A N 1
ATOM 1446 C CA . ASP A 1 184 ? 1.635 24.112 7.351 1.00 57.50 184 ASP A CA 1
ATOM 1447 C C . ASP A 1 184 ? 1.314 23.639 8.780 1.00 57.50 184 ASP A C 1
ATOM 1449 O O . ASP A 1 184 ? 2.013 23.996 9.728 1.00 57.50 184 ASP A O 1
ATOM 1453 N N . SER A 1 185 ? 0.285 22.799 8.921 1.00 61.84 185 SER A N 1
ATOM 1454 C CA . SER A 1 185 ? -0.140 22.139 10.159 1.00 61.84 185 SER A CA 1
ATOM 1455 C C . SER A 1 185 ? 0.833 21.045 10.625 1.00 61.84 185 SER A C 1
ATOM 1457 O O . SER A 1 185 ? 0.885 20.733 11.817 1.00 61.84 185 SER A O 1
ATOM 1459 N N . THR A 1 186 ? 1.627 20.476 9.712 1.00 54.00 186 THR A N 1
ATOM 1460 C CA . THR A 1 186 ? 2.559 19.388 10.023 1.00 54.00 186 THR A CA 1
ATOM 1461 C C . THR A 1 186 ? 3.763 19.921 10.811 1.00 54.00 186 THR A C 1
ATOM 1463 O O . THR A 1 186 ? 4.454 20.827 10.325 1.00 54.00 186 THR A O 1
ATOM 1466 N N . PRO A 1 187 ? 4.066 19.368 12.008 1.00 69.06 187 PRO A N 1
ATOM 1467 C CA . PRO A 1 187 ? 5.161 19.840 12.849 1.00 69.06 187 PRO A CA 1
ATOM 1468 C C . PRO A 1 187 ? 6.494 19.896 12.097 1.00 69.06 187 PRO A C 1
ATOM 1470 O O . PRO A 1 187 ? 6.892 18.929 11.447 1.00 69.06 187 PRO A O 1
ATOM 1473 N N . LYS A 1 188 ? 7.227 21.011 12.231 1.00 65.00 188 LYS A N 1
ATOM 1474 C CA . LYS A 1 188 ? 8.526 21.208 11.559 1.00 65.00 188 LYS A CA 1
ATOM 1475 C C . LYS A 1 188 ? 9.525 20.089 11.861 1.00 65.00 188 LYS A C 1
ATOM 1477 O O . LYS A 1 188 ? 10.176 19.613 10.942 1.00 65.00 188 LYS A O 1
ATOM 1482 N N . ALA A 1 189 ? 9.547 19.593 13.099 1.00 49.59 189 ALA A N 1
ATOM 1483 C CA . ALA A 1 189 ? 10.385 18.462 13.498 1.00 49.59 189 ALA A CA 1
ATOM 1484 C C . ALA A 1 189 ? 10.090 17.176 12.699 1.00 49.59 189 ALA A C 1
ATOM 1486 O O . ALA A 1 189 ? 10.994 16.395 12.432 1.00 49.59 189 ALA A O 1
ATOM 1487 N N . THR A 1 190 ? 8.838 16.949 12.286 1.00 51.88 190 THR A N 1
ATOM 1488 C CA . THR A 1 190 ? 8.460 15.804 11.443 1.00 51.88 190 THR A CA 1
ATOM 1489 C C . THR A 1 190 ? 8.911 15.998 9.996 1.00 51.88 190 THR A C 1
ATOM 1491 O O . THR A 1 190 ? 9.318 15.032 9.358 1.00 51.88 190 THR A O 1
ATOM 1494 N N . LYS A 1 191 ? 8.879 17.239 9.489 1.00 53.91 191 LYS A N 1
ATOM 1495 C CA . LYS A 1 191 ? 9.393 17.580 8.154 1.00 53.91 191 LYS A CA 1
ATOM 1496 C C . LYS A 1 191 ? 10.915 17.429 8.089 1.00 53.91 191 LYS A C 1
ATOM 1498 O O . LYS A 1 191 ? 11.408 16.814 7.156 1.00 53.91 191 LYS A O 1
ATOM 1503 N N . GLU A 1 192 ? 11.625 17.912 9.108 1.00 55.88 192 GLU A N 1
ATOM 1504 C CA . GLU A 1 192 ? 13.090 17.816 9.231 1.00 55.88 192 GLU A CA 1
ATOM 1505 C C . GLU A 1 192 ? 13.595 16.373 9.381 1.00 55.88 192 GLU A C 1
ATOM 1507 O O . GLU A 1 192 ? 14.706 16.059 8.975 1.00 55.88 192 GLU A O 1
ATOM 1512 N N . LEU A 1 193 ? 12.790 15.473 9.954 1.00 49.88 193 LEU A N 1
ATOM 1513 C CA . LEU A 1 193 ? 13.166 14.066 10.135 1.00 49.88 193 LEU A CA 1
ATOM 1514 C C . LEU A 1 193 ? 13.033 13.233 8.847 1.00 49.88 193 LEU A C 1
ATOM 1516 O O . LEU A 1 193 ? 13.564 12.126 8.774 1.00 49.88 193 LEU A O 1
ATOM 1520 N N . LEU A 1 194 ? 12.296 13.744 7.857 1.00 52.16 194 LEU A N 1
ATOM 1521 C CA . LEU A 1 194 ? 11.983 13.070 6.593 1.00 52.16 194 LEU A CA 1
ATOM 1522 C C . LEU A 1 194 ? 12.563 13.792 5.359 1.00 52.16 194 LEU A C 1
ATOM 1524 O O . LEU A 1 194 ? 12.373 13.306 4.243 1.00 52.16 194 LEU A O 1
ATOM 1528 N N . SER A 1 195 ? 13.244 14.927 5.557 1.00 44.69 195 SER A N 1
ATOM 1529 C CA . SER A 1 195 ? 14.017 15.679 4.554 1.00 44.69 195 SER A CA 1
ATOM 1530 C C . SER A 1 195 ? 15.465 15.213 4.486 1.00 44.69 195 SER A C 1
ATOM 1532 O O . SER A 1 195 ? 15.980 15.067 3.358 1.00 44.69 195 SER A O 1
#

Secondary structure (DSSP, 8-state):
--HHHHHHHTHHHHHHHHHHHHHHHHHHHHHHT-THHHHHHHHHHHHHHHHHHHHTTS---S---S-PPPHHHHHHHHHHHHSSSHHHHHHHHHHHHHHHHHHHHS-HHHHHHHHHHHHHHHHHHHHHHHHHHHTS--HHHHHHHHHHHHHHHHHHHHHHHHHHHHHHTTS-----SSTTTTSTTS-HHHHHTT-

pLDDT: mean 80.93, std 17.35, range [31.39, 98.06]

Organism: Geodia barretti (NCBI:txid519541)

Solvent-accessible surface area (backbone atoms only — not comparable to full-atom values): 10964 Å² total; per-residue (Å²): 130,62,42,63,61,50,45,69,76,37,45,69,61,49,49,51,53,41,51,52,30,32,49,29,49,54,50,22,57,54,49,64,76,37,68,59,61,56,51,54,51,53,49,50,53,55,52,51,54,51,48,56,58,53,49,76,74,42,100,67,93,79,79,81,76,81,80,82,79,52,69,70,61,50,52,52,50,51,58,41,62,68,41,69,45,39,51,49,52,50,50,40,52,50,53,44,49,50,51,54,57,46,34,73,79,42,63,45,68,63,49,51,51,54,52,44,43,38,29,51,44,50,27,51,54,22,50,56,47,30,63,58,34,74,76,46,89,52,74,70,40,50,53,49,28,53,43,28,50,36,27,22,53,43,32,50,42,43,34,56,60,44,61,54,45,65,69,37,81,76,51,90,91,87,90,55,92,61,69,54,71,83,40,90,86,45,57,66,72,62,50,65,74,75,107